Protein AF-A0A6I4WEQ5-F1 (afdb_monomer)

pLDDT: mean 92.51, std 7.49, range [56.84, 98.62]

Mean predicted aligned error: 4.84 Å

Organism: NCBI:txid1429076

Radius of gyration: 19.55 Å; Cα contacts (8 Å, |Δi|>4): 392; chains: 1; bounding box: 60×38×53 Å

Secondary structure (DSSP, 8-state):
-EEEEEEEEESSTTHHHHHHHHHHHHT-EEEEEEEEEEETTEEEEEEEEE--TT--SHHHHHHHHTSTT-EEEEEEEE-PPPSS-HHHHHHHHHHH-GGGHHHHHHHHHHHHTT-SEEEEEEEETTEEEEEEE-TTSPTTPPPPP--S-SSEEEE-TTS-EEEEEE-STTEEEEEEESSSPPPPHHHHHHHHHHHHHHHHHHHHHHHHHHHHHTT-

Solvent-accessible surface area (backbone atoms only — not comparable to full-atom values): 11938 Å² total; per-residue (Å²): 81,39,34,35,41,33,35,35,32,55,60,50,94,62,45,67,59,50,52,54,51,41,39,46,74,58,58,35,44,80,76,46,77,48,78,71,46,76,56,97,63,29,30,34,38,39,32,36,25,43,37,64,77,93,62,76,62,61,61,49,51,55,49,49,63,68,39,89,70,38,42,82,66,35,69,34,72,35,66,50,72,90,65,97,52,61,70,60,54,50,51,52,51,32,66,75,40,51,89,53,24,70,59,54,48,32,54,48,46,17,30,74,67,50,33,52,16,17,26,37,25,37,74,49,98,94,43,57,42,72,79,42,68,17,77,76,48,63,91,87,60,84,62,69,89,68,76,73,87,46,67,38,57,53,71,47,98,90,58,40,17,32,36,35,29,61,48,76,92,65,29,30,42,38,34,34,31,64,87,49,60,69,63,47,74,62,54,37,49,50,49,39,50,51,48,52,52,50,49,52,54,48,52,55,48,56,57,51,55,51,54,55,62,76,72,108

Sequence (216 aa):
MLLRVRVRLPDRPGALGQVARTLGAAGADVAQMAVLERDGGRALDDFTVAWPAGAGIERLCDGLAAITGVDIVGIWPTVEPQGAFPDAELLGHLVADPSRGPLTLADAVPALLSADWAALAEIGPDGPVALHVSLGGAAGVELPALEPLRPRAFTAPDGTQFAVAPMPEDIVLVVARTGAPPFHRSEVFRLEQLVRAAAAVFAARGTMEELVQNSS

Nearest PDB structures (foldseek):
  6dzs-assembly1_A  TM=7.816E-01  e=2.205E-03  Mycolicibacterium hassiacum DSM 44199
  5ypw-assembly3_E  TM=7.858E-01  e=3.745E-03  Escherichia coli O157:H7
  5fii-assembly1_C  TM=8.101E-01  e=1.215E-02  Homo sapiens
  6u9d-assembly2_X-2  TM=3.421E-01  e=7.155E-03  Saccharomyces cerevisiae
  6u9d-assembly1_O  TM=3.315E-01  e=1.367E-02  Saccharomyces cerevisiae

InterPro domains:
  IPR002912 ACT domain [PF01842] (5-41)
  IPR002912 ACT domain [PS51671] (4-82)
  IPR045865 ACT-like domain [SSF55021] (4-74)

Structure (mmCIF, N/CA/C/O backbone):
data_AF-A0A6I4WEQ5-F1
#
_entry.id   AF-A0A6I4WEQ5-F1
#
loop_
_atom_site.group_PDB
_atom_site.id
_atom_site.type_symbol
_atom_site.label_atom_id
_atom_site.label_alt_id
_atom_site.label_comp_id
_atom_site.label_asym_id
_atom_site.label_entity_id
_atom_site.label_seq_id
_atom_site.pdbx_PDB_ins_code
_atom_site.Cartn_x
_atom_site.Cartn_y
_atom_site.Cartn_z
_atom_site.occupancy
_atom_site.B_iso_or_equiv
_atom_site.auth_seq_id
_atom_site.auth_comp_id
_atom_site.auth_asym_id
_atom_site.auth_atom_id
_atom_site.pdbx_PDB_model_num
ATOM 1 N N . MET A 1 1 ? -2.441 -13.277 10.093 1.00 91.94 1 MET A N 1
ATOM 2 C CA . MET A 1 1 ? -2.208 -12.488 8.859 1.00 91.94 1 MET A CA 1
ATOM 3 C C . MET A 1 1 ? -1.877 -11.056 9.247 1.00 91.94 1 MET A C 1
ATOM 5 O O . MET A 1 1 ? -2.048 -10.733 10.418 1.00 91.94 1 MET A O 1
ATOM 9 N N . LEU A 1 2 ? -1.403 -10.220 8.323 1.00 94.25 2 LEU A N 1
ATOM 10 C CA . LEU A 1 2 ? -1.255 -8.785 8.570 1.00 94.25 2 LEU A CA 1
ATOM 11 C C . LEU A 1 2 ? -2.346 -8.018 7.827 1.00 94.25 2 LEU A C 1
ATOM 13 O O . LEU A 1 2 ? -2.699 -8.359 6.697 1.00 94.25 2 LEU A O 1
ATOM 17 N N . LEU A 1 3 ? -2.875 -6.991 8.482 1.00 95.50 3 LEU A N 1
ATOM 18 C CA . LEU A 1 3 ? -3.818 -6.046 7.902 1.00 95.50 3 LEU A CA 1
ATOM 19 C C . LEU A 1 3 ? -3.214 -4.650 7.942 1.00 95.50 3 LEU A C 1
ATOM 21 O O . LEU A 1 3 ? -2.592 -4.261 8.932 1.00 95.50 3 LEU A O 1
ATOM 25 N N . ARG A 1 4 ? -3.450 -3.888 6.881 1.00 96.38 4 ARG A N 1
ATOM 26 C CA . ARG A 1 4 ? -3.272 -2.446 6.864 1.00 96.38 4 ARG A CA 1
ATOM 27 C C . ARG A 1 4 ? -4.613 -1.792 7.152 1.00 96.38 4 ARG A C 1
ATOM 29 O O . ARG A 1 4 ? -5.607 -2.095 6.497 1.00 96.38 4 ARG A O 1
ATOM 36 N N . VAL A 1 5 ? -4.639 -0.922 8.151 1.00 97.62 5 VAL A N 1
ATOM 37 C CA . VAL A 1 5 ? -5.823 -0.189 8.600 1.00 97.62 5 VAL A CA 1
ATOM 38 C C . VAL A 1 5 ? -5.536 1.292 8.419 1.00 97.62 5 VAL A C 1
ATOM 40 O O . VAL A 1 5 ? -4.684 1.844 9.111 1.00 97.62 5 VAL A O 1
ATOM 43 N N . ARG A 1 6 ? -6.248 1.933 7.493 1.00 98.12 6 ARG A N 1
ATOM 44 C CA . ARG A 1 6 ? -6.171 3.376 7.253 1.00 98.12 6 ARG A CA 1
ATOM 45 C C . ARG A 1 6 ? -7.385 4.054 7.853 1.00 98.12 6 ARG A C 1
ATOM 47 O O . ARG A 1 6 ? -8.518 3.736 7.484 1.00 98.12 6 ARG A O 1
ATOM 54 N N . VAL A 1 7 ? -7.157 5.019 8.734 1.00 98.06 7 VAL A N 1
ATOM 55 C CA . VAL A 1 7 ? -8.226 5.774 9.394 1.00 98.06 7 VAL A CA 1
ATOM 56 C C . VAL A 1 7 ? -7.970 7.269 9.322 1.00 98.06 7 VAL A C 1
ATOM 58 O O . VAL A 1 7 ? -6.837 7.734 9.432 1.00 98.06 7 VAL A O 1
ATOM 61 N N . ARG A 1 8 ? -9.044 8.039 9.166 1.00 97.81 8 ARG A N 1
ATOM 62 C CA . ARG A 1 8 ? -9.023 9.488 9.354 1.00 97.81 8 ARG A CA 1
ATOM 63 C C . ARG A 1 8 ? -9.584 9.810 10.729 1.00 97.81 8 ARG A C 1
ATOM 65 O O . ARG A 1 8 ? -10.628 9.295 11.100 1.00 97.81 8 ARG A O 1
ATOM 72 N N . LEU A 1 9 ? -8.909 10.660 11.487 1.00 97.31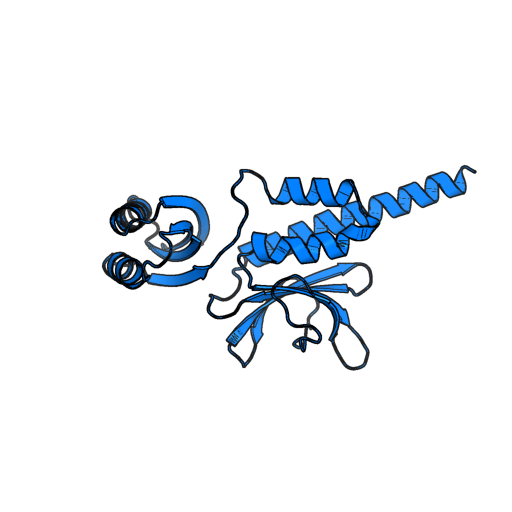 9 LEU A N 1
ATOM 73 C CA . LEU A 1 9 ? -9.228 10.935 12.887 1.00 97.31 9 LEU A CA 1
ATOM 74 C C . LEU A 1 9 ? -8.986 12.414 13.221 1.00 97.31 9 LEU A C 1
ATOM 76 O O . LEU A 1 9 ? -8.297 13.107 12.471 1.00 97.31 9 LEU A O 1
ATOM 80 N N . PRO A 1 10 ? -9.551 12.949 14.319 1.00 96.94 10 PRO A N 1
ATOM 81 C CA . PRO A 1 10 ? -9.267 14.316 14.743 1.00 96.94 10 PRO A CA 1
ATOM 82 C C . PRO A 1 10 ? -7.794 14.457 15.141 1.00 96.94 10 PRO A C 1
ATOM 84 O O . PRO A 1 10 ? -7.298 13.659 15.938 1.00 96.94 10 PRO A O 1
ATOM 87 N N . ASP A 1 11 ? -7.116 15.491 14.648 1.00 96.19 11 ASP A N 1
ATOM 88 C CA . ASP A 1 11 ? -5.725 15.761 15.007 1.00 96.19 11 ASP A CA 1
ATOM 89 C C . ASP A 1 11 ? -5.636 16.488 16.357 1.00 96.19 11 ASP A C 1
ATOM 91 O O . ASP A 1 11 ? -5.506 17.709 16.446 1.00 96.19 11 ASP A O 1
ATOM 95 N N . ARG A 1 12 ? -5.794 15.719 17.437 1.00 94.25 12 ARG A N 1
ATOM 96 C CA . ARG A 1 12 ? -5.707 16.213 18.814 1.00 94.25 12 ARG A CA 1
ATOM 97 C C . ARG A 1 12 ? -5.194 15.134 19.768 1.00 94.25 12 ARG A C 1
ATOM 99 O O . ARG A 1 12 ? -5.381 13.939 19.504 1.00 94.25 12 ARG A O 1
ATOM 106 N N . PRO A 1 13 ? -4.615 15.523 20.918 1.00 93.62 13 PRO A N 1
ATOM 107 C CA . PRO A 1 13 ? -4.161 14.573 21.925 1.00 93.62 13 PRO A CA 1
ATOM 108 C C . PRO A 1 13 ? -5.238 13.547 22.302 1.00 93.62 13 PRO A C 1
ATOM 110 O O . PRO A 1 13 ? -6.407 13.879 22.500 1.00 93.62 13 PRO A O 1
ATOM 113 N N . GLY A 1 14 ? -4.830 12.282 22.398 1.00 93.62 14 GLY A N 1
ATOM 114 C CA . GLY A 1 14 ? -5.688 11.172 22.811 1.00 93.62 14 GLY A CA 1
ATOM 115 C C . GLY A 1 14 ? -6.502 10.503 21.698 1.00 93.62 14 GLY A C 1
ATOM 116 O O . GLY A 1 14 ? -6.920 9.366 21.913 1.00 93.62 14 GLY A O 1
ATOM 117 N N . ALA A 1 15 ? -6.681 11.125 20.524 1.00 94.94 15 ALA A N 1
ATOM 118 C CA . ALA A 1 15 ? -7.426 10.524 19.408 1.00 94.94 15 ALA A CA 1
ATOM 119 C C . ALA A 1 15 ? -6.753 9.234 18.902 1.00 94.94 15 ALA A C 1
ATOM 121 O O . ALA A 1 15 ? -7.376 8.173 18.892 1.00 94.94 15 ALA A O 1
ATOM 122 N N . LEU A 1 16 ? -5.447 9.294 18.621 1.00 94.75 16 LEU A N 1
ATOM 123 C CA . LEU A 1 16 ? -4.643 8.125 18.249 1.00 94.75 16 LEU A CA 1
ATOM 124 C C . LEU A 1 16 ? -4.687 7.026 19.323 1.00 94.75 16 LEU A C 1
ATOM 126 O O . LEU A 1 16 ? -4.831 5.844 19.024 1.00 94.75 16 LEU A O 1
ATOM 130 N N . GLY A 1 17 ? -4.617 7.420 20.598 1.00 95.56 17 GLY A N 1
ATOM 131 C CA . GLY A 1 17 ? -4.678 6.484 21.719 1.00 95.56 17 GLY A CA 1
ATOM 132 C C . GLY A 1 17 ? -6.026 5.767 21.838 1.00 95.56 17 GLY A C 1
ATOM 133 O O . GLY A 1 17 ? -6.059 4.628 22.295 1.00 95.56 17 GLY A O 1
ATOM 134 N N . GLN A 1 18 ? -7.136 6.400 21.437 1.00 96.31 18 GLN A N 1
ATOM 135 C CA . GLN A 1 18 ? -8.442 5.733 21.365 1.00 96.31 18 GLN A CA 1
ATOM 136 C C . GLN A 1 18 ? -8.444 4.661 20.278 1.00 96.31 18 GLN A C 1
ATOM 138 O O . GLN A 1 18 ? -8.819 3.530 20.569 1.00 96.31 18 GLN A O 1
ATOM 143 N N . VAL A 1 19 ? -7.943 4.984 19.081 1.00 97.50 19 VAL A N 1
ATOM 144 C CA . VAL A 1 19 ? -7.802 4.018 17.980 1.00 97.50 19 VAL A CA 1
ATOM 145 C C . VAL A 1 19 ? -6.939 2.832 18.411 1.00 97.50 19 VAL A C 1
ATOM 147 O O . VAL A 1 19 ? -7.393 1.695 18.333 1.00 97.50 19 VAL A O 1
ATOM 150 N N . ALA A 1 20 ? -5.745 3.080 18.957 1.00 96.44 20 ALA A N 1
ATOM 151 C CA . ALA A 1 20 ? -4.836 2.020 19.397 1.00 96.44 20 ALA A CA 1
ATOM 152 C C . ALA A 1 20 ? -5.457 1.101 20.466 1.00 96.44 20 ALA A C 1
ATOM 154 O O . ALA A 1 20 ? -5.319 -0.119 20.395 1.00 96.44 20 ALA A O 1
ATOM 155 N N . ARG A 1 21 ? -6.194 1.664 21.437 1.00 96.56 21 ARG A N 1
ATOM 156 C CA . ARG A 1 21 ? -6.917 0.863 22.439 1.00 96.56 21 ARG A CA 1
ATOM 157 C C . ARG A 1 21 ? -8.012 0.005 21.813 1.00 96.56 21 ARG A C 1
ATOM 159 O O . ARG A 1 21 ? -8.154 -1.150 22.197 1.00 96.56 21 ARG A O 1
ATOM 166 N N . THR A 1 22 ? -8.769 0.555 20.869 1.00 97.00 22 THR A N 1
ATOM 167 C CA . THR A 1 22 ? -9.824 -0.177 20.161 1.00 97.00 22 THR A CA 1
ATOM 168 C C . THR A 1 22 ? -9.253 -1.316 19.321 1.00 97.00 22 THR A C 1
ATOM 170 O O . THR A 1 22 ? -9.791 -2.419 19.372 1.00 97.00 22 THR A O 1
ATOM 173 N N . LEU A 1 23 ? -8.138 -1.086 18.616 1.00 96.31 23 LEU A N 1
ATOM 174 C CA . LEU A 1 23 ? -7.406 -2.133 17.896 1.00 96.31 23 LEU A CA 1
ATOM 175 C C . LEU A 1 23 ? -7.035 -3.285 18.845 1.00 96.31 23 LEU A C 1
ATOM 177 O O . LEU A 1 23 ? -7.417 -4.430 18.601 1.00 96.31 23 LEU A O 1
ATOM 181 N N . GLY A 1 24 ? -6.392 -2.974 19.976 1.00 95.25 24 GLY A N 1
ATOM 182 C CA . GLY A 1 24 ? -6.017 -3.977 20.978 1.00 95.25 24 GLY A CA 1
ATOM 183 C C . GLY A 1 24 ? -7.215 -4.727 21.569 1.00 95.25 24 GLY A C 1
ATOM 184 O O . GLY A 1 24 ? -7.183 -5.949 21.693 1.00 95.25 24 GLY A O 1
ATOM 185 N N . ALA A 1 25 ? -8.311 -4.026 21.876 1.00 94.69 25 ALA A N 1
ATOM 186 C CA . ALA A 1 25 ? -9.538 -4.639 22.391 1.00 94.69 25 ALA A CA 1
ATOM 187 C C . ALA A 1 25 ? -10.232 -5.557 21.367 1.00 94.69 25 ALA A C 1
ATOM 189 O O . ALA A 1 25 ? -10.888 -6.526 21.753 1.00 94.69 25 ALA A O 1
ATOM 190 N N . ALA A 1 26 ? -10.078 -5.275 20.070 1.00 93.25 26 ALA A N 1
ATOM 191 C CA . ALA A 1 26 ? -10.548 -6.136 18.989 1.00 93.25 26 ALA A CA 1
ATOM 192 C C . ALA A 1 26 ? -9.639 -7.360 18.754 1.00 93.25 26 ALA A C 1
ATOM 194 O O . ALA A 1 26 ? -10.044 -8.276 18.040 1.00 93.25 26 ALA A O 1
ATOM 195 N N . GLY A 1 27 ? -8.455 -7.402 19.377 1.00 92.12 27 GLY A N 1
ATOM 196 C CA . GLY A 1 27 ? -7.471 -8.478 19.239 1.00 92.12 27 GLY A CA 1
ATOM 197 C C . GLY A 1 27 ? -6.397 -8.224 18.179 1.00 92.12 27 GLY A C 1
ATOM 198 O O . GLY A 1 27 ? -5.678 -9.157 17.828 1.00 92.12 27 GLY A O 1
ATOM 199 N N . ALA A 1 28 ? -6.287 -6.995 17.664 1.00 95.38 28 ALA A N 1
ATOM 200 C CA . ALA A 1 28 ? -5.191 -6.597 16.789 1.00 95.38 28 ALA A CA 1
ATOM 201 C C . ALA A 1 28 ? -3.933 -6.278 17.607 1.00 95.38 28 ALA A C 1
ATOM 203 O O . ALA A 1 28 ? -4.002 -5.548 18.597 1.00 95.38 28 ALA A O 1
ATOM 204 N N . ASP A 1 29 ? -2.782 -6.759 17.146 1.00 94.69 29 ASP A N 1
ATOM 205 C CA . ASP A 1 29 ? -1.473 -6.368 17.673 1.00 94.69 29 ASP A CA 1
ATOM 206 C C . ASP A 1 29 ? -0.794 -5.394 16.701 1.00 94.69 29 ASP A C 1
ATOM 208 O O . ASP A 1 29 ? -0.659 -5.687 15.513 1.00 94.69 29 ASP A O 1
ATOM 212 N N . VAL A 1 30 ? -0.427 -4.201 17.173 1.00 94.75 30 VAL A N 1
ATOM 213 C CA . VAL A 1 30 ? 0.079 -3.122 16.312 1.00 94.75 30 VAL A CA 1
ATOM 214 C C . VAL A 1 30 ? 1.569 -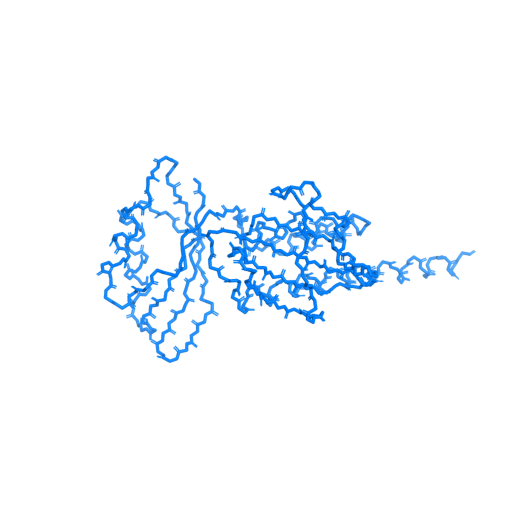3.323 16.056 1.00 94.75 30 VAL A C 1
ATOM 216 O O . VAL A 1 30 ? 2.388 -3.117 16.945 1.00 94.75 30 VAL A O 1
ATOM 219 N N . ALA A 1 31 ? 1.918 -3.656 14.814 1.00 92.75 31 ALA A N 1
ATOM 220 C CA . ALA A 1 31 ? 3.301 -3.850 14.385 1.00 92.75 31 ALA A CA 1
ATOM 221 C C . ALA A 1 31 ? 3.964 -2.539 13.928 1.00 92.75 31 ALA A C 1
ATOM 223 O O . ALA A 1 31 ? 5.139 -2.309 14.197 1.00 92.75 31 ALA A O 1
ATOM 224 N N . GLN A 1 32 ? 3.216 -1.670 13.241 1.00 92.25 32 GLN A N 1
ATOM 225 C CA . GLN A 1 32 ? 3.714 -0.389 12.732 1.00 92.25 32 GLN A CA 1
ATOM 226 C C . GLN A 1 32 ? 2.592 0.649 12.705 1.00 92.25 32 GLN A C 1
ATOM 228 O O . GLN A 1 32 ? 1.424 0.306 12.517 1.00 92.25 32 GLN A O 1
ATOM 233 N N . MET A 1 33 ? 2.951 1.925 12.851 1.00 93.00 33 MET A N 1
ATOM 234 C CA . MET A 1 33 ? 2.046 3.049 12.630 1.00 93.00 33 MET A CA 1
ATOM 235 C C . MET A 1 33 ? 2.780 4.199 11.937 1.00 93.00 33 MET A C 1
ATOM 237 O O . MET A 1 33 ? 3.926 4.498 12.271 1.00 93.00 33 MET A O 1
ATOM 241 N N . ALA A 1 34 ? 2.118 4.835 10.974 1.00 92.31 34 ALA A N 1
ATOM 242 C CA . ALA A 1 34 ? 2.624 5.997 10.258 1.00 92.31 34 ALA A CA 1
ATOM 243 C C . ALA A 1 34 ? 1.520 7.042 10.076 1.00 92.31 34 ALA A C 1
ATOM 245 O O . ALA A 1 34 ? 0.395 6.718 9.702 1.00 92.31 34 ALA A O 1
ATOM 246 N N . VAL A 1 35 ? 1.857 8.313 10.294 1.00 95.06 35 VAL A N 1
ATOM 247 C CA . VAL A 1 35 ? 0.982 9.438 9.946 1.00 95.06 35 VAL A CA 1
ATOM 248 C C . VAL A 1 35 ? 1.229 9.785 8.482 1.00 95.06 35 VAL A C 1
ATOM 250 O O . VAL A 1 35 ? 2.336 10.181 8.119 1.00 95.06 35 VAL A O 1
ATOM 253 N N . LEU A 1 36 ? 0.215 9.650 7.633 1.00 95.44 36 LEU A N 1
ATOM 254 C CA . LEU A 1 36 ? 0.328 9.954 6.207 1.00 95.44 36 LEU A CA 1
ATOM 255 C C . LEU A 1 36 ? 0.113 11.434 5.903 1.00 95.44 36 LEU A C 1
ATOM 257 O O . LEU A 1 36 ? 0.760 11.994 5.015 1.00 95.44 36 LEU A O 1
ATOM 261 N N . GLU A 1 37 ? -0.824 12.058 6.609 1.00 95.12 37 GLU A N 1
ATOM 262 C CA . GLU A 1 37 ? -1.241 13.433 6.369 1.00 95.12 37 GLU A CA 1
ATOM 263 C C . GLU A 1 37 ? -1.796 14.068 7.644 1.00 95.12 37 GLU A C 1
ATOM 265 O O . GLU A 1 37 ? -2.453 13.409 8.447 1.00 95.12 37 GLU A O 1
ATOM 270 N N . ARG A 1 38 ? -1.544 15.371 7.797 1.00 94.69 38 ARG A N 1
ATOM 271 C CA . ARG A 1 38 ? -2.201 16.250 8.763 1.00 94.69 38 ARG A CA 1
ATOM 272 C C . ARG A 1 38 ? -2.697 17.470 8.011 1.00 94.69 38 ARG A C 1
ATOM 274 O O . ARG A 1 38 ? -1.883 18.215 7.470 1.00 94.69 38 ARG A O 1
ATOM 281 N N . ASP A 1 39 ? -4.008 17.647 7.962 1.00 92.88 39 ASP A N 1
ATOM 282 C CA . ASP A 1 39 ? -4.631 18.789 7.302 1.00 92.88 39 ASP A CA 1
ATOM 283 C C . ASP A 1 39 ? -5.973 19.134 7.957 1.00 92.88 39 ASP A C 1
ATOM 285 O O . ASP A 1 39 ? -6.711 18.252 8.398 1.00 92.88 39 ASP A O 1
ATOM 289 N N . GLY A 1 40 ? -6.284 20.427 8.064 1.00 90.44 40 GLY A N 1
ATOM 290 C CA . GLY A 1 40 ? -7.585 20.905 8.545 1.00 90.44 40 GLY A CA 1
ATOM 291 C C . GLY A 1 40 ? -8.025 20.3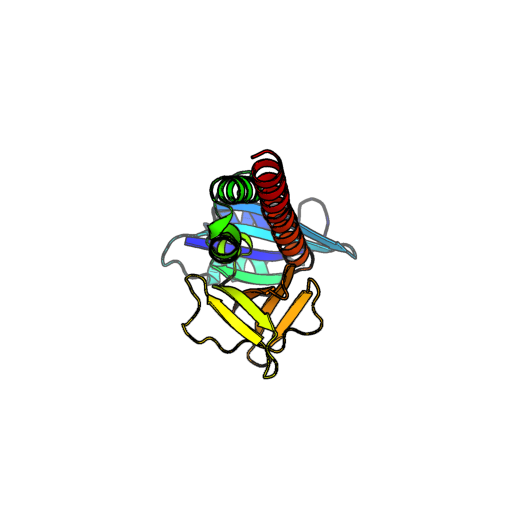76 9.921 1.00 90.44 40 GLY A C 1
ATOM 292 O O . GLY A 1 40 ? -9.218 20.188 10.151 1.00 90.44 40 GLY A O 1
ATOM 293 N N . GLY A 1 41 ? -7.090 20.085 10.835 1.00 94.44 41 GLY A N 1
ATOM 294 C CA . GLY A 1 41 ? -7.403 19.491 12.146 1.00 94.44 41 GLY A CA 1
ATOM 295 C C . GLY A 1 41 ? -7.788 18.006 12.088 1.00 94.44 41 GLY A C 1
ATOM 296 O O . GLY A 1 41 ? -8.376 17.474 13.035 1.00 94.44 41 GLY A O 1
ATOM 297 N N . ARG A 1 42 ? -7.474 17.326 10.982 1.00 96.62 42 ARG A N 1
ATOM 298 C CA . ARG A 1 42 ? -7.626 15.884 10.779 1.00 96.62 42 ARG A CA 1
ATOM 299 C C . ARG A 1 42 ? -6.256 15.268 10.505 1.00 96.62 42 ARG A C 1
ATOM 301 O O . ARG A 1 42 ? -5.423 15.864 9.828 1.00 96.62 42 ARG A O 1
ATOM 308 N N . ALA A 1 43 ? -6.054 14.058 11.003 1.00 97.19 43 ALA A N 1
ATOM 309 C CA . ALA A 1 43 ? -4.926 13.212 10.652 1.00 97.19 43 ALA A CA 1
ATOM 310 C C . ALA A 1 43 ? -5.423 12.015 9.835 1.00 97.19 43 ALA A C 1
ATOM 312 O O . ALA A 1 43 ? -6.539 11.535 10.053 1.00 97.19 43 ALA A O 1
ATOM 313 N N . LEU A 1 44 ? -4.610 11.561 8.886 1.00 97.81 44 LEU A N 1
ATOM 314 C CA . LEU A 1 44 ? -4.773 10.291 8.188 1.00 97.81 44 LEU A CA 1
ATOM 315 C C . LEU A 1 44 ? -3.648 9.369 8.648 1.00 97.81 44 LEU A C 1
ATOM 317 O O . LEU A 1 44 ? -2.489 9.602 8.303 1.00 97.81 44 LEU A O 1
ATOM 321 N N . ASP A 1 45 ? -4.005 8.336 9.397 1.00 97.38 45 ASP A N 1
ATOM 322 C CA . ASP A 1 45 ? -3.053 7.417 10.005 1.00 97.38 45 ASP A CA 1
ATOM 323 C C . ASP A 1 45 ? -3.205 6.021 9.402 1.00 97.38 45 ASP A C 1
ATOM 325 O O . ASP A 1 45 ? -4.318 5.534 9.182 1.00 97.38 45 ASP A O 1
ATOM 329 N N . ASP A 1 46 ? -2.064 5.382 9.165 1.00 96.12 46 ASP A N 1
ATOM 330 C CA . ASP A 1 46 ? -1.943 3.997 8.733 1.00 96.12 46 ASP A CA 1
ATOM 331 C C . ASP A 1 46 ? -1.383 3.146 9.861 1.00 96.12 46 ASP A C 1
ATOM 333 O O . ASP A 1 46 ? -0.370 3.489 10.472 1.00 96.12 46 ASP A O 1
ATOM 337 N N . PHE A 1 47 ? -2.004 1.995 10.076 1.00 96.31 47 PHE A N 1
ATOM 338 C CA . PHE A 1 47 ? -1.544 0.973 11.000 1.00 96.31 47 PHE A CA 1
ATOM 339 C C . PHE A 1 47 ? -1.306 -0.318 10.239 1.00 96.31 47 PHE A C 1
ATOM 341 O O . PHE A 1 47 ? -2.156 -0.737 9.455 1.00 96.31 47 PHE A O 1
ATOM 348 N N . THR A 1 48 ? -0.199 -0.985 10.535 1.00 95.31 48 THR A N 1
ATOM 349 C CA . THR A 1 48 ? -0.003 -2.392 10.187 1.00 95.31 48 THR A CA 1
ATOM 350 C C . THR A 1 48 ? -0.214 -3.203 11.449 1.00 95.31 48 THR A C 1
ATOM 352 O O . THR A 1 48 ? 0.471 -2.984 12.451 1.00 95.31 48 THR A O 1
ATOM 355 N N . VAL A 1 49 ? -1.168 -4.129 11.412 1.00 95.44 49 VAL A N 1
ATOM 356 C CA . VAL A 1 49 ? -1.543 -4.936 12.572 1.00 95.44 49 VAL A CA 1
ATOM 357 C C . VAL A 1 49 ? -1.476 -6.426 12.270 1.00 95.44 49 VAL A C 1
ATOM 359 O O . VAL A 1 49 ? -1.914 -6.879 11.212 1.00 95.44 49 VAL A O 1
ATOM 362 N N . ALA A 1 50 ? -0.957 -7.203 13.216 1.00 95.06 50 ALA A N 1
ATOM 363 C CA . ALA A 1 50 ? -1.142 -8.643 13.246 1.00 95.06 50 ALA A CA 1
ATOM 364 C C . ALA A 1 50 ? -2.580 -8.960 13.655 1.00 95.06 50 ALA A C 1
ATOM 366 O O . ALA A 1 50 ? -3.090 -8.482 14.669 1.00 95.06 50 ALA A O 1
ATOM 367 N N . TRP A 1 51 ? -3.233 -9.765 12.820 1.00 94.38 51 TRP A N 1
ATOM 368 C CA . TRP A 1 51 ? -4.630 -10.139 12.960 1.00 94.38 51 TRP A CA 1
ATOM 369 C C . TRP A 1 51 ? -4.787 -11.665 13.036 1.00 94.38 51 TRP A C 1
ATOM 371 O O . TRP A 1 51 ? -4.174 -12.380 12.218 1.00 94.38 51 TRP A O 1
ATOM 381 N N . PRO A 1 52 ? -5.604 -12.185 13.975 1.00 90.12 52 PRO A N 1
ATOM 382 C CA . PRO A 1 52 ? -5.839 -13.618 14.114 1.00 90.12 52 PRO A CA 1
ATOM 383 C C . PRO A 1 52 ? -6.361 -14.248 12.817 1.00 90.12 52 PRO A C 1
ATOM 385 O O . PRO A 1 52 ? -7.286 -13.744 12.181 1.00 90.12 52 PRO A O 1
ATOM 388 N N . ALA A 1 53 ? -5.761 -15.366 12.406 1.00 85.50 53 ALA A N 1
ATOM 389 C CA . ALA A 1 53 ? -6.201 -16.081 11.211 1.00 85.50 53 ALA A CA 1
ATOM 390 C C . ALA A 1 53 ? -7.629 -16.623 11.399 1.00 85.50 53 ALA A C 1
ATOM 392 O O . ALA A 1 53 ? -7.949 -17.182 12.445 1.00 85.50 53 ALA A O 1
ATOM 393 N N . GLY A 1 54 ? -8.483 -16.454 10.386 1.00 81.75 54 GLY A N 1
ATOM 394 C CA . GLY A 1 54 ? -9.879 -16.906 10.417 1.00 81.75 54 GLY A CA 1
ATOM 395 C C . GLY A 1 54 ? -10.836 -16.027 11.231 1.00 81.75 54 GLY A C 1
ATOM 396 O O . GLY A 1 54 ? -12.036 -16.290 11.219 1.00 81.75 54 GLY A O 1
ATOM 397 N N . ALA A 1 55 ? -10.350 -14.980 11.908 1.00 86.81 55 ALA A N 1
ATOM 398 C CA . ALA A 1 55 ? -11.217 -13.993 12.543 1.00 86.81 55 ALA A CA 1
ATOM 399 C C . ALA A 1 55 ? -11.762 -13.009 11.497 1.00 86.81 55 ALA A C 1
ATOM 401 O O . ALA A 1 55 ? -10.985 -12.396 10.759 1.00 86.81 55 ALA A O 1
ATOM 402 N N . GLY A 1 56 ? -13.085 -12.840 11.464 1.00 89.50 56 GLY A N 1
ATOM 403 C CA . GLY A 1 56 ? -13.740 -11.803 10.666 1.00 89.50 56 GLY A CA 1
ATOM 404 C C . GLY A 1 56 ? -13.366 -10.393 11.135 1.00 89.50 56 GLY A C 1
ATOM 405 O O . GLY A 1 56 ? -12.946 -10.200 12.279 1.00 89.50 56 GLY A O 1
ATOM 406 N N . ILE A 1 57 ? -13.475 -9.407 10.242 1.00 92.69 57 ILE A N 1
ATOM 407 C CA . ILE A 1 57 ? -13.072 -8.014 10.509 1.00 92.69 57 ILE A CA 1
ATOM 408 C C . ILE A 1 57 ? -14.209 -7.160 11.087 1.00 92.69 57 ILE A C 1
ATOM 410 O O . ILE A 1 57 ? -13.999 -5.993 11.399 1.00 92.69 57 ILE A O 1
ATOM 414 N N . GLU A 1 58 ? -15.404 -7.720 11.268 1.00 93.44 58 GLU A N 1
ATOM 415 C CA . GLU A 1 58 ? -16.610 -6.989 11.675 1.00 93.44 58 GLU A CA 1
ATOM 416 C C . GLU A 1 58 ? -16.403 -6.304 13.025 1.00 93.44 58 GLU A C 1
ATOM 418 O O . GLU A 1 58 ? -16.634 -5.110 13.160 1.00 93.44 58 GLU A O 1
ATOM 423 N N . ARG A 1 59 ? -15.836 -7.023 14.002 1.00 91.12 59 ARG A N 1
ATOM 424 C CA . ARG A 1 59 ? -15.543 -6.472 15.334 1.00 91.12 59 ARG A CA 1
ATOM 425 C C . ARG A 1 59 ? -14.571 -5.292 15.287 1.00 91.12 59 ARG A C 1
ATOM 427 O O . ARG A 1 59 ? -14.693 -4.360 16.081 1.00 91.12 59 ARG A O 1
ATOM 434 N N . LEU A 1 60 ? -13.591 -5.356 14.387 1.00 93.62 60 LEU A N 1
ATOM 435 C CA . LEU A 1 60 ? -12.627 -4.283 14.166 1.00 93.62 60 LEU A CA 1
ATOM 436 C C . LEU A 1 60 ? -13.326 -3.063 13.554 1.00 93.62 60 LEU A C 1
ATOM 438 O O . LEU A 1 60 ? -13.159 -1.952 14.056 1.00 93.62 60 LEU A O 1
ATOM 442 N N . CYS A 1 61 ? -14.140 -3.282 12.519 1.00 95.88 61 CYS A N 1
ATOM 443 C CA . CYS A 1 61 ? -14.935 -2.240 11.879 1.00 95.88 61 CYS A CA 1
ATOM 444 C C . CYS A 1 61 ? -15.889 -1.565 12.873 1.00 95.88 61 CYS A C 1
ATOM 446 O O . CYS A 1 61 ? -15.852 -0.345 13.015 1.00 95.88 61 CYS A O 1
ATOM 448 N N . ASP A 1 62 ? -16.678 -2.347 13.609 1.00 95.25 62 ASP A N 1
ATOM 449 C CA . ASP A 1 62 ? -17.649 -1.856 14.589 1.00 95.25 62 ASP A CA 1
ATOM 450 C C . ASP A 1 62 ? -16.966 -1.045 15.696 1.00 95.25 62 ASP A C 1
ATOM 452 O O . ASP A 1 62 ? -17.414 0.045 16.058 1.00 95.25 62 ASP A O 1
ATOM 456 N N . GLY A 1 63 ? -15.843 -1.553 16.214 1.00 95.62 63 GLY A N 1
ATOM 457 C CA . GLY A 1 63 ? -15.076 -0.879 17.254 1.00 95.62 63 GLY A CA 1
ATOM 458 C C . GLY A 1 63 ? -14.532 0.473 16.796 1.00 95.62 63 GLY A C 1
ATOM 459 O O . GLY A 1 63 ? -14.629 1.454 17.533 1.00 95.62 63 GLY A O 1
ATOM 460 N N . LEU A 1 64 ? -13.956 0.538 15.591 1.00 96.94 64 LEU A N 1
ATOM 461 C CA . LEU A 1 64 ? -13.404 1.777 15.038 1.00 96.94 64 LEU A CA 1
ATOM 462 C C . LEU A 1 64 ? -14.506 2.780 14.677 1.00 96.94 64 LEU A C 1
ATOM 464 O O . LEU A 1 64 ? -14.370 3.960 14.997 1.00 96.94 64 LEU A O 1
ATOM 468 N N . ALA A 1 65 ? -15.608 2.314 14.083 1.00 96.06 65 ALA A N 1
ATOM 469 C CA . ALA A 1 65 ? -16.755 3.147 13.720 1.00 96.06 65 ALA A CA 1
ATOM 470 C C . ALA A 1 65 ? -17.468 3.757 14.943 1.00 96.06 65 ALA A C 1
ATOM 472 O O . ALA A 1 65 ? -18.087 4.815 14.836 1.00 96.06 65 ALA A O 1
ATOM 473 N N . ALA A 1 66 ? -17.359 3.133 16.120 1.00 96.56 66 ALA A N 1
ATOM 474 C CA . ALA A 1 66 ? -17.904 3.671 17.365 1.00 96.56 66 ALA A CA 1
ATOM 475 C C . ALA A 1 66 ? -17.111 4.873 17.921 1.00 96.56 66 ALA A C 1
ATOM 477 O O . ALA A 1 66 ? -17.609 5.593 18.793 1.00 96.56 66 ALA A O 1
ATOM 478 N N . ILE A 1 67 ? -15.881 5.116 17.450 1.00 97.00 67 ILE A N 1
ATOM 479 C CA . ILE A 1 67 ? -15.060 6.232 17.926 1.00 97.00 67 ILE A CA 1
ATOM 480 C C . ILE A 1 67 ? -15.518 7.522 17.241 1.00 97.00 67 ILE A C 1
ATOM 482 O O . ILE A 1 67 ? -15.382 7.701 16.032 1.00 97.00 67 ILE A O 1
ATOM 486 N N . THR A 1 68 ? -16.020 8.474 18.026 1.00 95.00 68 THR A N 1
ATOM 487 C CA . THR A 1 68 ? -16.508 9.751 17.493 1.00 95.00 68 THR A CA 1
ATOM 488 C C . THR A 1 68 ? -15.429 10.496 16.705 1.00 95.00 68 THR A C 1
ATOM 490 O O . THR A 1 68 ? -14.394 10.898 17.245 1.00 95.00 68 THR A O 1
ATOM 493 N N . GLY A 1 69 ? -15.723 10.746 15.429 1.00 95.00 69 GLY A N 1
ATOM 494 C CA . GLY A 1 69 ? -14.848 11.465 14.513 1.00 95.00 69 GLY A CA 1
ATOM 495 C C . GLY A 1 69 ? -13.776 10.598 13.854 1.00 95.00 69 GLY A C 1
ATOM 496 O O . GLY A 1 69 ? -12.919 11.171 13.187 1.00 95.00 69 GLY A O 1
ATOM 497 N N . VAL A 1 70 ? -13.788 9.274 14.020 1.00 97.75 70 VAL A N 1
ATOM 498 C CA . VAL A 1 70 ? -12.919 8.364 13.264 1.00 97.75 70 VAL A CA 1
ATOM 499 C C . VAL A 1 70 ? -13.676 7.817 12.057 1.00 97.75 70 VAL A C 1
ATOM 501 O O . VAL A 1 70 ? -14.764 7.274 12.206 1.00 97.75 70 VAL A O 1
ATOM 504 N N . ASP A 1 71 ? -13.071 7.929 10.877 1.00 97.06 71 ASP A N 1
ATOM 505 C CA . ASP A 1 71 ? -13.571 7.346 9.635 1.00 97.06 71 ASP A CA 1
ATOM 506 C C . ASP A 1 71 ? -12.619 6.236 9.186 1.00 97.06 71 ASP A C 1
ATOM 508 O O . ASP A 1 71 ? -11.410 6.459 9.056 1.00 97.06 71 ASP A O 1
ATOM 512 N N . ILE A 1 72 ? -13.154 5.049 8.908 1.00 97.94 72 ILE A N 1
ATOM 513 C CA . ILE A 1 72 ? -12.382 3.962 8.302 1.00 97.94 72 ILE A CA 1
ATOM 514 C C . ILE A 1 72 ? -12.249 4.263 6.811 1.00 97.94 72 ILE A C 1
ATOM 516 O O . 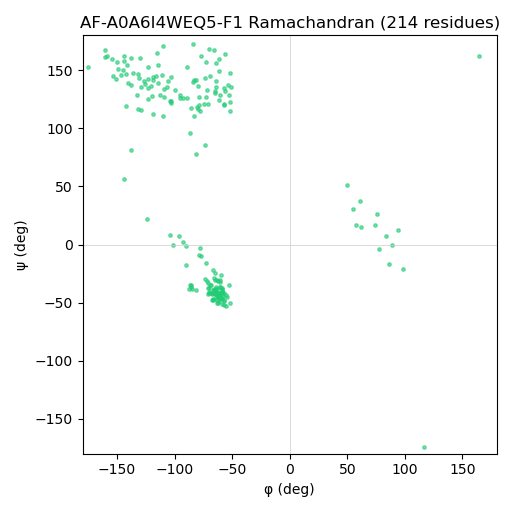ILE A 1 72 ? -13.237 4.280 6.083 1.00 97.94 72 ILE A O 1
ATOM 520 N N . VAL A 1 73 ? -11.023 4.509 6.357 1.00 97.62 73 VAL A N 1
ATOM 521 C CA . VAL A 1 73 ? -10.730 4.749 4.937 1.00 97.62 73 VAL A CA 1
ATOM 522 C C . VAL A 1 73 ? -10.528 3.425 4.209 1.00 97.62 73 VAL A C 1
ATOM 524 O O . VAL A 1 73 ? -10.949 3.290 3.066 1.00 97.62 73 VAL A O 1
ATOM 527 N N . GLY A 1 74 ? -9.908 2.442 4.864 1.00 97.38 74 GLY A N 1
ATOM 528 C CA . GLY A 1 74 ? -9.804 1.086 4.339 1.00 97.38 74 GLY A CA 1
ATOM 529 C C . GLY A 1 74 ? -9.145 0.126 5.318 1.00 97.38 74 GLY A C 1
ATOM 530 O O . GLY A 1 74 ? -8.335 0.533 6.151 1.00 97.38 74 GLY A O 1
ATOM 531 N N . ILE A 1 75 ? -9.493 -1.151 5.190 1.00 97.12 75 ILE A N 1
ATOM 532 C CA . ILE A 1 75 ? -8.853 -2.269 5.885 1.00 97.12 75 ILE A CA 1
ATOM 533 C C . ILE A 1 75 ? -8.575 -3.334 4.832 1.00 97.12 75 ILE A C 1
ATOM 535 O O . ILE A 1 75 ? -9.516 -3.841 4.228 1.00 97.12 75 ILE A O 1
ATOM 539 N N . TRP A 1 76 ? -7.306 -3.650 4.585 1.00 95.81 76 TRP A N 1
ATOM 540 C CA . TRP A 1 76 ? -6.924 -4.608 3.545 1.00 95.81 76 TRP A CA 1
ATOM 541 C C . TRP A 1 76 ? -5.712 -5.448 3.961 1.00 95.81 76 TRP A C 1
ATOM 543 O O . TRP A 1 76 ? -4.969 -5.046 4.861 1.00 95.81 76 TRP A O 1
ATOM 553 N N . PRO A 1 77 ? -5.508 -6.635 3.363 1.00 93.44 77 PRO A N 1
ATOM 554 C CA . PRO A 1 77 ? -4.343 -7.460 3.649 1.00 93.44 77 PRO A CA 1
ATOM 555 C C . PRO A 1 77 ? -3.038 -6.750 3.297 1.00 93.44 77 PRO A C 1
ATOM 557 O O . PRO A 1 77 ? -2.963 -5.968 2.353 1.00 93.44 77 PRO A O 1
ATOM 560 N N . THR A 1 78 ? -1.984 -7.061 4.040 1.00 93.94 78 THR A N 1
ATOM 561 C CA . THR A 1 78 ? -0.630 -6.639 3.692 1.00 93.94 78 THR A CA 1
ATOM 562 C C . THR A 1 78 ? 0.364 -7.747 3.992 1.00 93.94 78 THR A C 1
ATOM 564 O O . THR A 1 78 ? 0.126 -8.613 4.833 1.00 93.94 78 THR A O 1
ATOM 567 N N . VAL A 1 79 ? 1.482 -7.721 3.2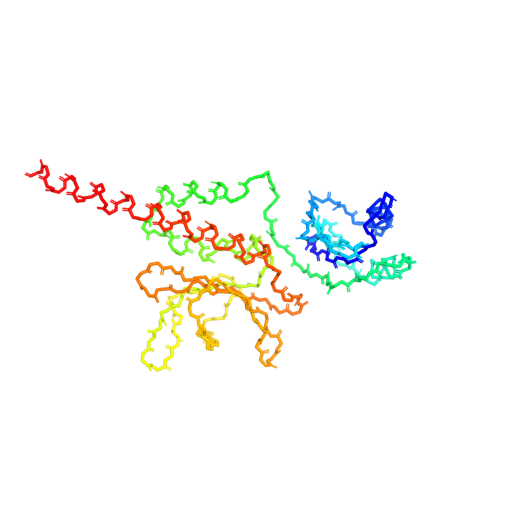81 1.00 91.44 79 VAL A N 1
ATOM 568 C CA . VAL A 1 79 ? 2.666 -8.539 3.556 1.00 91.44 79 VAL A CA 1
ATOM 569 C C . VAL A 1 79 ? 3.894 -7.646 3.736 1.00 91.44 79 VAL A C 1
ATOM 571 O O . VAL A 1 79 ? 5.016 -8.106 3.554 1.00 91.44 79 VAL A O 1
ATOM 574 N N . GLU A 1 80 ? 3.680 -6.364 4.070 1.00 88.31 80 GLU A N 1
ATOM 575 C CA . GLU A 1 80 ? 4.760 -5.404 4.304 1.00 88.31 80 GLU A CA 1
ATOM 576 C C . GLU A 1 80 ? 5.763 -5.991 5.313 1.00 88.31 80 GLU A C 1
ATOM 578 O O . GLU A 1 80 ? 5.350 -6.388 6.413 1.00 88.31 80 GLU A O 1
ATOM 583 N N . PRO A 1 81 ? 7.056 -6.106 4.941 1.00 84.56 81 PRO A N 1
ATOM 584 C CA . PRO A 1 81 ? 8.050 -6.745 5.787 1.00 84.56 81 PRO A CA 1
ATOM 585 C C . PRO A 1 81 ? 8.132 -6.070 7.152 1.00 84.56 81 PRO A C 1
ATOM 587 O O . PRO A 1 81 ? 8.196 -4.846 7.262 1.00 84.56 81 PRO A O 1
ATOM 590 N N . GLN A 1 82 ? 8.162 -6.885 8.202 1.00 77.94 82 GLN A N 1
ATOM 591 C CA . GLN A 1 82 ? 8.372 -6.396 9.556 1.00 77.94 82 GLN A CA 1
ATOM 592 C C . GLN A 1 82 ? 9.864 -6.125 9.758 1.00 77.94 82 GLN A C 1
ATOM 594 O O . GLN A 1 82 ? 10.687 -7.028 9.639 1.00 77.94 82 GLN A O 1
ATOM 599 N N . GLY A 1 83 ? 10.222 -4.882 10.064 1.00 73.69 83 GLY A N 1
ATOM 600 C CA . GLY A 1 83 ? 11.611 -4.478 10.255 1.00 73.69 83 GLY A CA 1
ATOM 601 C C . GLY A 1 83 ? 11.753 -2.964 10.216 1.00 73.69 83 GLY A C 1
ATOM 602 O O . GLY A 1 83 ? 10.867 -2.261 9.742 1.00 73.69 83 GLY A O 1
ATOM 603 N N . ALA A 1 84 ? 12.865 -2.445 10.731 1.00 76.12 84 ALA A N 1
ATOM 604 C CA . ALA A 1 84 ? 13.047 -0.999 10.838 1.00 76.12 84 ALA A CA 1
ATOM 605 C C . ALA A 1 84 ? 13.290 -0.317 9.477 1.00 76.12 84 ALA A C 1
ATOM 607 O O . ALA A 1 84 ? 12.910 0.840 9.308 1.00 76.12 84 ALA A O 1
ATOM 608 N N . PHE A 1 85 ? 13.922 -1.007 8.516 1.00 87.00 85 PHE A N 1
ATOM 609 C CA . PHE A 1 85 ? 14.429 -0.383 7.285 1.00 87.00 85 PHE A CA 1
ATOM 610 C C . PHE A 1 85 ? 14.308 -1.278 6.031 1.00 87.00 85 PHE A C 1
ATOM 612 O O . PHE A 1 85 ? 15.317 -1.522 5.366 1.00 87.00 85 PHE A O 1
ATOM 619 N N . PRO A 1 86 ? 13.103 -1.758 5.666 1.00 91.38 86 PRO A N 1
ATOM 620 C CA . PRO A 1 86 ? 12.935 -2.661 4.520 1.00 91.38 86 PRO A CA 1
ATOM 621 C C . PRO A 1 86 ? 13.380 -2.029 3.186 1.00 91.38 86 PRO A C 1
ATOM 623 O O . PRO A 1 86 ? 13.916 -2.713 2.318 1.00 91.38 86 PRO A O 1
ATOM 626 N N . ASP A 1 87 ? 13.250 -0.707 3.048 1.00 93.38 87 ASP A N 1
ATOM 627 C CA . ASP A 1 87 ? 13.698 0.023 1.856 1.00 93.38 87 ASP A CA 1
ATOM 628 C C . ASP A 1 87 ? 15.230 -0.012 1.711 1.00 93.38 87 ASP A C 1
ATOM 630 O O . ASP A 1 87 ? 15.751 -0.178 0.610 1.00 93.38 87 ASP A O 1
ATOM 634 N N . ALA A 1 88 ? 15.969 0.104 2.820 1.00 92.69 88 ALA A N 1
ATOM 635 C CA . ALA A 1 88 ? 17.430 0.058 2.803 1.00 92.69 88 ALA A CA 1
ATOM 636 C C . ALA A 1 88 ? 17.954 -1.354 2.501 1.00 92.69 88 ALA A C 1
ATOM 638 O O . ALA A 1 88 ? 18.938 -1.504 1.778 1.00 92.69 88 ALA A O 1
ATOM 639 N N . GLU A 1 89 ? 17.283 -2.382 3.022 1.00 93.31 89 GLU A N 1
ATOM 640 C CA . GLU A 1 89 ? 17.595 -3.781 2.722 1.00 93.31 89 GLU A CA 1
ATOM 641 C C . GLU A 1 89 ? 17.400 -4.086 1.231 1.00 93.31 89 GLU A C 1
ATOM 643 O O . GLU A 1 89 ? 18.292 -4.651 0.595 1.00 93.31 89 GLU A O 1
ATOM 648 N N . LEU A 1 90 ? 16.290 -3.619 0.643 1.00 95.44 90 LEU A N 1
ATOM 649 C CA . LEU A 1 90 ? 16.059 -3.719 -0.796 1.00 95.44 90 LEU A CA 1
ATOM 650 C C . LEU A 1 90 ? 17.190 -3.057 -1.589 1.00 95.44 90 LEU A C 1
ATOM 652 O O . LEU A 1 90 ? 17.742 -3.687 -2.487 1.00 95.44 90 LEU A O 1
ATOM 656 N N . LEU A 1 91 ? 17.587 -1.827 -1.246 1.00 94.88 91 LEU A N 1
ATOM 657 C CA . LEU A 1 91 ? 18.705 -1.157 -1.921 1.00 94.88 91 LEU A CA 1
ATOM 658 C C . LEU A 1 91 ? 20.012 -1.953 -1.810 1.00 94.88 91 LEU A C 1
ATOM 660 O O . LEU A 1 91 ? 20.747 -2.044 -2.791 1.00 94.88 91 LEU A O 1
ATOM 664 N N . GLY A 1 92 ? 20.279 -2.576 -0.660 1.00 94.06 92 GLY A N 1
ATOM 665 C CA . GLY A 1 92 ? 21.407 -3.492 -0.490 1.00 94.06 92 GLY A CA 1
ATOM 666 C C . GLY A 1 92 ? 21.369 -4.662 -1.478 1.00 94.06 92 GLY A C 1
ATOM 667 O O . GLY A 1 92 ? 22.382 -4.962 -2.111 1.00 94.06 92 GLY A O 1
ATOM 668 N N . HIS A 1 93 ? 20.198 -5.273 -1.683 1.00 94.38 93 HIS A N 1
ATOM 669 C CA . HIS A 1 93 ? 20.017 -6.328 -2.685 1.00 94.38 93 HIS A CA 1
ATOM 670 C C . HIS A 1 93 ? 20.204 -5.824 -4.122 1.00 94.38 93 HIS A C 1
ATOM 672 O O . HIS A 1 93 ? 20.835 -6.511 -4.925 1.00 94.38 93 HIS A O 1
ATOM 678 N N . LEU A 1 94 ? 19.719 -4.620 -4.445 1.00 95.25 94 LEU A N 1
ATOM 679 C CA . LEU A 1 94 ? 19.909 -4.026 -5.774 1.00 95.25 94 LEU A CA 1
ATOM 680 C C . LEU A 1 94 ? 21.386 -3.748 -6.075 1.00 95.25 94 LEU A C 1
ATOM 682 O O . LEU A 1 94 ? 21.819 -3.916 -7.210 1.00 95.25 94 LEU A O 1
ATOM 686 N N . VAL A 1 95 ? 22.163 -3.339 -5.069 1.00 94.75 95 VAL A N 1
ATOM 687 C CA . VAL A 1 95 ? 23.615 -3.138 -5.202 1.00 94.75 95 VAL A CA 1
ATOM 688 C C . VAL A 1 95 ? 24.349 -4.470 -5.366 1.00 94.75 95 VAL A C 1
ATOM 690 O O . VAL A 1 95 ? 25.313 -4.539 -6.125 1.00 94.75 95 VAL A O 1
ATOM 693 N N . ALA A 1 96 ? 23.904 -5.522 -4.674 1.00 93.81 96 ALA A N 1
ATOM 694 C CA . ALA A 1 96 ? 24.528 -6.842 -4.735 1.00 93.81 96 ALA A CA 1
ATOM 695 C C . ALA A 1 96 ? 24.331 -7.541 -6.094 1.00 93.81 96 ALA A C 1
ATOM 697 O O . ALA A 1 96 ? 25.245 -8.222 -6.558 1.00 93.81 96 ALA A O 1
ATOM 698 N N . ASP A 1 97 ? 23.178 -7.354 -6.745 1.00 93.12 97 ASP A N 1
ATOM 699 C CA . ASP A 1 97 ? 22.926 -7.832 -8.110 1.00 93.12 97 ASP A CA 1
ATOM 700 C C . ASP A 1 97 ? 22.173 -6.787 -8.958 1.00 93.12 97 ASP A C 1
ATOM 702 O O . ASP A 1 97 ? 20.958 -6.888 -9.170 1.00 93.12 97 ASP A O 1
ATOM 706 N N . PRO A 1 98 ? 22.891 -5.794 -9.515 1.00 89.50 98 PRO A N 1
ATOM 707 C CA . PRO A 1 98 ? 22.261 -4.755 -10.321 1.00 89.50 98 PRO A CA 1
ATOM 708 C C . PRO A 1 98 ? 21.675 -5.284 -11.634 1.00 89.50 98 PRO A C 1
ATOM 710 O O . PRO A 1 98 ? 20.790 -4.649 -12.194 1.00 89.50 98 PRO A O 1
ATOM 713 N N . SER A 1 99 ? 22.140 -6.440 -12.137 1.00 88.50 99 SER A N 1
ATOM 714 C CA . SER A 1 99 ? 21.652 -6.993 -13.415 1.00 88.50 99 SER A CA 1
ATOM 715 C C . SER A 1 99 ? 20.204 -7.459 -13.324 1.00 88.50 99 SER A C 1
ATOM 717 O O . SER A 1 99 ? 19.434 -7.311 -14.268 1.00 88.50 99 SER A O 1
ATOM 719 N N . ARG A 1 100 ? 19.822 -7.981 -12.157 1.00 91.75 100 ARG A N 1
ATOM 720 C CA . ARG A 1 100 ? 18.443 -8.347 -11.830 1.00 91.75 100 ARG A CA 1
ATOM 721 C C . ARG A 1 100 ? 17.690 -7.224 -11.124 1.00 91.75 100 ARG A C 1
ATOM 723 O O . ARG A 1 100 ? 16.531 -7.409 -10.768 1.00 91.75 100 ARG A O 1
ATOM 730 N N . GLY A 1 101 ? 18.324 -6.071 -10.928 1.00 93.75 101 GLY A N 1
ATOM 731 C CA . GLY A 1 101 ? 17.823 -4.981 -10.102 1.00 93.75 101 GLY A CA 1
ATOM 732 C C . GLY A 1 101 ? 16.394 -4.534 -10.431 1.00 93.75 101 GLY A C 1
ATOM 733 O O . GLY A 1 101 ? 15.573 -4.491 -9.515 1.00 93.75 101 GLY A O 1
ATOM 734 N N . PRO A 1 102 ? 16.044 -4.258 -11.703 1.00 94.56 102 PRO A N 1
ATOM 735 C CA . PRO A 1 102 ? 14.675 -3.891 -12.068 1.00 94.56 102 PRO A CA 1
ATOM 736 C C . PRO A 1 102 ? 13.639 -4.964 -11.699 1.00 94.56 102 PRO A C 1
ATOM 738 O O . PRO A 1 102 ? 12.582 -4.632 -11.165 1.00 94.56 102 PRO A O 1
ATOM 741 N N . LEU A 1 103 ? 13.954 -6.246 -11.925 1.00 95.69 103 LEU A N 1
ATOM 742 C CA . LEU A 1 103 ? 13.076 -7.371 -11.579 1.00 95.69 103 LEU A CA 1
ATOM 743 C C . LEU A 1 103 ? 12.916 -7.487 -10.060 1.00 95.69 103 LEU A C 1
ATOM 745 O O . LEU A 1 103 ? 11.799 -7.552 -9.561 1.00 95.69 103 LEU A O 1
ATOM 749 N N . THR A 1 104 ? 14.026 -7.422 -9.319 1.00 96.69 104 THR A N 1
ATOM 750 C CA . THR A 1 104 ? 14.031 -7.448 -7.850 1.00 96.69 104 THR A CA 1
ATOM 751 C C . THR A 1 104 ? 13.217 -6.293 -7.263 1.00 96.69 104 THR A C 1
ATOM 753 O O . THR A 1 104 ? 12.472 -6.489 -6.305 1.00 96.69 104 THR A O 1
ATOM 756 N N . LEU A 1 105 ? 13.322 -5.090 -7.840 1.00 97.06 105 LEU A N 1
ATOM 757 C CA . LEU A 1 105 ? 12.518 -3.937 -7.437 1.00 97.06 105 LEU A CA 1
ATOM 758 C C . LEU A 1 105 ? 11.025 -4.196 -7.679 1.00 97.06 105 LEU A C 1
ATOM 760 O O . LEU A 1 105 ? 10.226 -4.022 -6.760 1.00 97.06 105 LEU A O 1
ATOM 764 N N . ALA A 1 106 ? 10.653 -4.634 -8.885 1.00 97.31 106 ALA A N 1
ATOM 765 C CA . ALA A 1 106 ? 9.267 -4.948 -9.222 1.00 97.31 106 ALA A CA 1
ATOM 766 C C . ALA A 1 106 ? 8.685 -6.062 -8.336 1.00 97.31 106 ALA A C 1
ATOM 768 O O . ALA A 1 106 ? 7.533 -5.973 -7.928 1.00 97.31 106 ALA A O 1
ATOM 769 N N . ASP A 1 107 ? 9.478 -7.065 -7.963 1.00 96.94 107 ASP A N 1
ATOM 770 C CA . ASP A 1 107 ? 9.029 -8.153 -7.090 1.00 96.94 107 ASP A CA 1
ATOM 771 C C . ASP A 1 107 ? 8.875 -7.727 -5.619 1.00 96.94 107 ASP A C 1
ATOM 773 O O . ASP A 1 107 ? 8.027 -8.261 -4.904 1.00 96.94 107 ASP A O 1
ATOM 777 N N . ALA A 1 108 ? 9.663 -6.755 -5.153 1.00 96.56 108 ALA A N 1
ATOM 778 C CA . ALA A 1 108 ? 9.653 -6.314 -3.756 1.00 96.56 108 ALA A CA 1
ATOM 779 C C . ALA A 1 108 ? 8.605 -5.228 -3.454 1.00 96.56 108 ALA A C 1
ATOM 781 O O . ALA A 1 108 ? 8.032 -5.184 -2.361 1.00 96.56 108 ALA A O 1
ATOM 782 N N . VAL A 1 109 ? 8.347 -4.332 -4.410 1.00 97.31 109 VAL A N 1
ATOM 783 C CA . VAL A 1 109 ? 7.486 -3.151 -4.222 1.00 97.31 109 VAL A CA 1
ATOM 784 C C . VAL A 1 109 ? 6.045 -3.468 -3.790 1.00 97.31 109 VAL A C 1
ATOM 786 O O . VAL A 1 109 ? 5.538 -2.727 -2.940 1.00 97.31 109 VAL A O 1
ATOM 789 N N . PRO A 1 110 ? 5.375 -4.538 -4.270 1.00 97.12 110 PRO A N 1
ATOM 790 C CA . PRO A 1 110 ? 4.024 -4.871 -3.822 1.00 97.12 110 PRO A CA 1
ATOM 791 C C . PRO A 1 110 ? 3.928 -5.031 -2.306 1.00 97.12 110 PRO A C 1
ATOM 793 O O . PRO A 1 110 ? 3.045 -4.454 -1.671 1.00 97.12 110 PRO A O 1
ATOM 796 N N . ALA A 1 111 ? 4.898 -5.721 -1.699 1.00 94.81 111 ALA A N 1
ATOM 797 C CA . ALA A 1 111 ? 4.953 -5.882 -0.253 1.00 94.81 111 ALA A CA 1
ATOM 798 C C . ALA A 1 111 ? 5.145 -4.528 0.452 1.00 94.81 111 ALA A C 1
ATOM 800 O O . ALA A 1 111 ? 4.386 -4.192 1.361 1.00 94.81 111 ALA A O 1
ATOM 801 N N . LEU A 1 112 ? 6.100 -3.710 -0.009 1.00 95.12 112 LEU A N 1
ATOM 802 C CA . LEU A 1 112 ? 6.422 -2.403 0.588 1.00 95.12 112 LEU A CA 1
ATOM 803 C C . LEU A 1 112 ? 5.258 -1.403 0.543 1.00 95.12 112 LEU A C 1
ATOM 805 O O . LEU A 1 112 ? 5.132 -0.559 1.429 1.00 95.12 112 LEU A O 1
ATOM 809 N N . LEU A 1 113 ? 4.408 -1.476 -0.481 1.00 95.81 113 LEU A N 1
ATOM 810 C CA . LEU A 1 113 ? 3.279 -0.558 -0.661 1.00 95.81 113 LEU A CA 1
ATOM 811 C C . LEU A 1 113 ? 1.924 -1.176 -0.307 1.00 95.81 113 LEU A C 1
ATOM 813 O O . LEU A 1 113 ? 0.889 -0.544 -0.529 1.00 95.81 113 LEU A O 1
ATOM 817 N N . SER A 1 114 ? 1.918 -2.383 0.275 1.00 95.50 114 SER A N 1
ATOM 818 C CA . SER A 1 114 ? 0.685 -3.119 0.588 1.00 95.50 114 SER A CA 1
ATOM 819 C C . SER A 1 114 ? -0.243 -3.184 -0.630 1.00 95.50 114 SER A C 1
ATOM 821 O O . SER A 1 114 ? -1.401 -2.755 -0.573 1.00 95.50 114 SER A O 1
ATOM 823 N N . ALA A 1 115 ? 0.335 -3.618 -1.746 1.00 97.12 115 ALA A N 1
ATOM 824 C CA . ALA A 1 115 ? -0.298 -3.749 -3.042 1.00 97.12 115 ALA A CA 1
ATOM 825 C C . ALA A 1 115 ? -0.352 -5.218 -3.479 1.00 97.12 115 ALA A C 1
ATOM 827 O O . ALA A 1 115 ? 0.341 -6.063 -2.913 1.00 97.12 115 ALA A O 1
ATOM 828 N N . ASP A 1 116 ? -1.179 -5.508 -4.481 1.00 96.62 116 ASP A N 1
ATOM 829 C CA . ASP A 1 116 ? -1.431 -6.880 -4.926 1.00 96.62 116 ASP A CA 1
ATOM 830 C C . ASP A 1 116 ? -0.326 -7.368 -5.866 1.00 96.62 116 ASP A C 1
ATOM 832 O O . ASP A 1 116 ? 0.095 -8.521 -5.791 1.00 96.62 116 ASP A O 1
ATOM 836 N N . TRP A 1 117 ? 0.147 -6.487 -6.750 1.00 97.69 117 TRP A N 1
ATOM 837 C CA . TRP A 1 117 ? 1.187 -6.795 -7.726 1.00 97.69 117 TRP A CA 1
ATOM 838 C C . TRP A 1 117 ? 1.859 -5.531 -8.265 1.00 97.69 117 TRP A C 1
ATOM 840 O O . TRP A 1 117 ? 1.383 -4.406 -8.076 1.00 97.69 117 TRP A O 1
ATOM 850 N N . ALA A 1 118 ? 2.980 -5.728 -8.952 1.00 98.19 118 ALA A N 1
ATOM 851 C CA . ALA A 1 118 ? 3.668 -4.710 -9.724 1.00 98.19 118 ALA A CA 1
ATOM 852 C C . ALA A 1 118 ? 4.157 -5.280 -11.061 1.00 98.19 118 ALA A C 1
ATOM 854 O O . ALA A 1 118 ? 4.264 -6.492 -11.239 1.00 98.19 118 ALA A O 1
ATOM 855 N N . ALA A 1 119 ? 4.428 -4.402 -12.017 1.00 98.06 119 ALA A N 1
ATOM 856 C CA . ALA A 1 119 ? 4.929 -4.761 -13.331 1.00 98.06 119 ALA A CA 1
ATOM 857 C C . ALA A 1 119 ? 5.956 -3.738 -13.818 1.00 98.06 119 ALA A C 1
ATOM 859 O O . ALA A 1 119 ? 5.831 -2.543 -13.547 1.00 98.06 119 ALA A O 1
ATOM 860 N N . LEU A 1 120 ? 6.946 -4.213 -14.570 1.00 97.12 120 LEU A N 1
ATOM 861 C CA . LEU A 1 120 ? 7.757 -3.357 -15.429 1.00 97.12 120 LEU A CA 1
ATOM 862 C C . LEU A 1 120 ? 7.062 -3.283 -16.780 1.00 97.12 120 LEU A C 1
ATOM 864 O O . LEU A 1 120 ? 6.762 -4.321 -17.370 1.00 97.12 120 LEU A O 1
ATOM 868 N N . ALA A 1 121 ? 6.809 -2.073 -17.255 1.00 96.81 121 ALA A N 1
ATOM 869 C CA . ALA A 1 121 ? 6.130 -1.829 -18.514 1.00 96.81 121 ALA A CA 1
ATOM 870 C C . ALA A 1 121 ? 6.990 -0.974 -19.437 1.00 96.81 121 ALA A C 1
ATOM 872 O O . ALA A 1 121 ? 7.621 -0.030 -18.975 1.00 96.81 121 ALA A O 1
ATOM 873 N N . GLU A 1 122 ? 6.963 -1.266 -20.727 1.00 94.56 122 GLU A N 1
ATOM 874 C CA . GLU A 1 122 ? 7.503 -0.398 -21.773 1.00 94.56 122 GLU A CA 1
ATOM 875 C C . GLU A 1 122 ? 6.347 0.314 -22.478 1.00 94.56 122 GLU A C 1
ATOM 877 O O . GLU A 1 122 ? 5.270 -0.264 -22.658 1.00 94.56 122 GLU A O 1
ATOM 882 N N . ILE A 1 123 ? 6.547 1.571 -22.877 1.00 89.31 123 ILE A N 1
ATOM 883 C CA . ILE A 1 123 ? 5.568 2.304 -23.686 1.00 89.31 123 ILE A CA 1
ATOM 884 C C . ILE A 1 123 ? 5.821 2.008 -25.166 1.00 89.31 123 ILE A C 1
ATOM 886 O O . ILE A 1 123 ? 6.664 2.632 -25.805 1.00 89.31 123 ILE A O 1
ATOM 890 N N . GLY A 1 124 ? 5.075 1.047 -25.709 1.00 85.88 124 GLY A N 1
ATOM 891 C CA . GLY A 1 124 ? 5.112 0.700 -27.125 1.00 85.88 124 GLY A CA 1
ATOM 892 C C . GLY A 1 124 ? 4.212 1.592 -27.994 1.00 85.88 124 GLY A C 1
ATOM 893 O O . GLY A 1 124 ? 3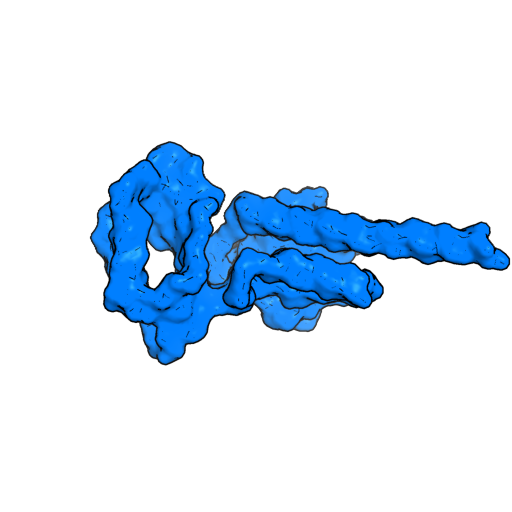.402 2.368 -27.480 1.00 85.88 124 GLY A O 1
ATOM 894 N N . PRO A 1 125 ? 4.294 1.455 -29.331 1.00 84.19 125 PRO A N 1
ATOM 895 C CA . PRO A 1 125 ? 3.472 2.224 -30.272 1.00 84.19 125 PRO A CA 1
ATOM 896 C C . PRO A 1 125 ? 1.967 1.949 -30.132 1.00 84.19 125 PRO A C 1
ATOM 898 O O . PRO A 1 125 ? 1.159 2.845 -30.363 1.00 84.19 125 PRO A O 1
ATOM 901 N N . ASP A 1 126 ? 1.599 0.732 -29.721 1.00 86.44 126 ASP A N 1
ATOM 902 C CA . ASP A 1 126 ? 0.210 0.295 -29.536 1.00 86.44 126 ASP A CA 1
ATOM 903 C C . ASP A 1 126 ? -0.267 0.422 -28.074 1.00 86.44 126 ASP A C 1
ATOM 905 O O . ASP A 1 126 ? -1.365 -0.019 -27.731 1.00 86.44 126 ASP A O 1
ATOM 909 N N . GLY A 1 127 ? 0.549 1.030 -27.205 1.00 89.81 127 GLY A N 1
ATOM 910 C CA . GLY A 1 127 ? 0.278 1.189 -25.779 1.00 89.81 127 GLY A CA 1
ATOM 911 C C . GLY A 1 127 ? 1.286 0.467 -24.874 1.00 89.81 127 GLY A C 1
ATOM 912 O O . GLY A 1 127 ? 2.306 -0.046 -25.340 1.00 89.81 127 GLY A O 1
ATOM 913 N N . PRO A 1 128 ? 1.034 0.462 -23.554 1.00 94.12 128 PRO A N 1
ATOM 914 C CA . PRO A 1 128 ? 1.947 -0.114 -22.577 1.00 94.12 128 PRO A CA 1
ATOM 915 C C . PRO A 1 128 ? 1.964 -1.643 -22.644 1.00 94.12 128 PRO A C 1
ATOM 917 O O . PRO A 1 128 ? 0.916 -2.289 -22.621 1.00 94.12 128 PRO A O 1
ATOM 920 N N . VAL A 1 129 ? 3.161 -2.225 -22.648 1.00 93.50 129 VAL A N 1
ATOM 921 C CA . VAL A 1 129 ? 3.377 -3.676 -22.670 1.00 93.50 129 VAL A CA 1
ATOM 922 C C . VAL A 1 129 ? 4.146 -4.090 -21.423 1.00 93.50 129 VAL A C 1
ATOM 924 O O . VAL A 1 129 ? 5.201 -3.536 -21.125 1.00 93.50 129 VAL A O 1
ATOM 927 N N . ALA A 1 130 ? 3.627 -5.072 -20.684 1.00 95.06 130 ALA A N 1
ATOM 928 C CA . ALA A 1 130 ? 4.320 -5.626 -19.527 1.00 95.06 130 ALA A CA 1
ATOM 929 C C . ALA A 1 130 ? 5.532 -6.464 -19.973 1.00 95.06 130 ALA A C 1
ATOM 931 O O . ALA A 1 130 ? 5.378 -7.464 -20.673 1.00 95.06 130 ALA A O 1
ATOM 932 N N . LEU A 1 131 ? 6.726 -6.079 -19.526 1.00 94.31 131 LEU A N 1
ATOM 933 C CA . LEU A 1 131 ? 7.969 -6.837 -19.693 1.00 94.31 131 LEU A CA 1
ATOM 934 C C . LEU A 1 131 ? 8.159 -7.869 -18.575 1.00 94.31 131 LEU A C 1
ATOM 936 O O . LEU A 1 131 ? 8.702 -8.950 -18.794 1.00 94.31 131 LEU A O 1
ATOM 940 N N . HIS A 1 132 ? 7.716 -7.522 -17.366 1.00 95.69 132 HIS A N 1
ATOM 941 C CA . HIS A 1 132 ? 7.762 -8.373 -16.178 1.00 95.69 132 HIS A CA 1
ATOM 942 C C . HIS A 1 132 ? 6.558 -8.088 -15.291 1.00 95.69 132 HIS A C 1
ATOM 944 O O . HIS A 1 132 ? 6.135 -6.939 -15.186 1.00 95.69 132 HIS A O 1
ATOM 950 N N . VAL A 1 133 ? 6.045 -9.118 -14.621 1.00 97.25 133 VAL A N 1
ATOM 951 C CA . VAL A 1 133 ? 4.939 -9.018 -13.663 1.00 97.25 133 VAL A CA 1
ATOM 952 C C . VAL A 1 133 ? 5.337 -9.784 -12.408 1.00 97.25 133 VAL A C 1
ATOM 954 O O . VAL A 1 133 ? 5.752 -10.941 -12.491 1.00 97.25 133 VAL A O 1
ATOM 957 N N . SER A 1 134 ? 5.220 -9.135 -11.252 1.00 96.62 134 SER A N 1
ATOM 958 C CA . SER A 1 134 ? 5.549 -9.727 -9.961 1.00 96.62 134 SER A CA 1
ATOM 959 C C . SER A 1 134 ? 4.613 -10.880 -9.608 1.00 96.62 134 SER A C 1
ATOM 961 O O . SER A 1 134 ? 3.512 -11.029 -10.152 1.00 96.62 134 SER A O 1
ATOM 963 N N . LEU A 1 135 ? 4.998 -11.648 -8.587 1.00 87.69 135 LEU A N 1
ATOM 964 C CA . LEU A 1 135 ? 4.073 -12.570 -7.935 1.00 87.69 135 LEU A CA 1
ATOM 965 C C . LEU A 1 135 ? 2.806 -11.814 -7.485 1.00 87.69 135 LEU A C 1
ATOM 967 O O . LEU A 1 135 ? 2.899 -10.695 -6.983 1.00 87.69 135 LEU A O 1
ATOM 971 N N . GLY A 1 136 ? 1.636 -12.424 -7.697 1.00 85.19 136 GLY A N 1
ATOM 972 C CA . GLY A 1 136 ? 0.324 -11.819 -7.426 1.00 85.19 136 GLY A CA 1
ATOM 973 C C . GLY A 1 136 ? -0.356 -11.217 -8.660 1.00 85.19 136 GLY A C 1
ATOM 974 O O . GLY A 1 136 ? -1.580 -11.108 -8.678 1.00 85.19 136 GLY A O 1
ATOM 975 N N . GLY A 1 137 ? 0.403 -10.902 -9.715 1.00 87.81 137 GLY A N 1
ATOM 976 C CA . GLY A 1 137 ? -0.148 -10.490 -11.004 1.00 87.81 137 GLY A CA 1
ATOM 977 C C . GLY A 1 137 ? -0.408 -11.680 -11.932 1.00 87.81 137 GLY A C 1
ATOM 978 O O . GLY A 1 137 ? 0.245 -12.722 -11.842 1.00 87.81 137 GLY A O 1
ATOM 979 N N . ALA A 1 138 ? -1.375 -11.535 -12.839 1.00 83.81 138 ALA A N 1
ATOM 980 C CA . ALA A 1 138 ? -1.644 -12.535 -13.869 1.00 83.81 138 ALA A CA 1
ATOM 981 C C . ALA A 1 138 ? -0.672 -12.382 -15.050 1.00 83.81 138 ALA A C 1
ATOM 983 O O . ALA A 1 138 ? -0.361 -11.268 -15.477 1.00 83.81 138 ALA A O 1
ATOM 984 N N . ALA A 1 139 ? -0.232 -13.507 -15.619 1.00 76.12 139 ALA A N 1
ATOM 985 C CA . ALA A 1 139 ? 0.495 -13.489 -16.884 1.00 76.12 139 ALA A CA 1
ATOM 986 C C . ALA A 1 139 ? -0.397 -12.881 -17.980 1.00 76.12 139 ALA A C 1
ATOM 988 O O . ALA A 1 139 ? -1.539 -13.307 -18.149 1.00 76.12 139 ALA A O 1
ATOM 989 N N . GLY A 1 140 ? 0.123 -11.892 -18.711 1.00 75.81 140 GLY A N 1
ATOM 990 C CA . GLY A 1 140 ? -0.642 -11.171 -19.734 1.00 75.81 140 GLY A CA 1
ATOM 991 C C . GLY A 1 140 ? -1.647 -10.158 -19.177 1.00 75.81 140 GLY A C 1
ATOM 992 O O . GLY A 1 140 ? -2.646 -9.892 -19.837 1.00 75.81 140 GLY A O 1
ATOM 993 N N . VAL A 1 141 ? -1.414 -9.614 -17.975 1.00 87.31 141 VAL A N 1
ATOM 994 C CA . VAL A 1 141 ? -2.219 -8.505 -17.443 1.00 87.31 141 VAL A CA 1
ATOM 995 C C . VAL A 1 141 ? -2.275 -7.344 -18.440 1.00 87.31 141 VAL A C 1
ATOM 997 O O . VAL A 1 141 ? -1.246 -6.868 -18.920 1.00 87.31 141 VAL A O 1
ATOM 1000 N N . GLU A 1 142 ? -3.488 -6.884 -18.743 1.00 89.06 142 GLU A N 1
ATOM 1001 C CA . GLU A 1 142 ? -3.692 -5.682 -19.545 1.00 89.06 142 GLU A CA 1
ATOM 1002 C C . GLU A 1 142 ? -3.368 -4.452 -18.696 1.00 89.06 142 GLU A C 1
ATOM 1004 O O . GLU A 1 142 ? -3.959 -4.225 -17.635 1.00 89.06 142 GLU A O 1
ATOM 1009 N N . LEU A 1 143 ? -2.398 -3.660 -19.149 1.00 93.75 143 LEU A N 1
ATOM 1010 C CA . LEU A 1 143 ? -1.998 -2.442 -18.459 1.00 93.75 143 LEU A CA 1
ATOM 1011 C C . LEU A 1 143 ? -2.905 -1.269 -18.860 1.00 93.75 143 LEU A C 1
ATOM 1013 O O . LEU A 1 143 ? -3.232 -1.114 -20.039 1.00 93.75 143 LEU A O 1
ATOM 1017 N N . PRO A 1 144 ? -3.295 -0.401 -17.908 1.00 93.44 144 PRO A N 1
ATOM 1018 C CA . PRO A 1 144 ? -4.050 0.805 -18.223 1.00 93.44 144 PRO A CA 1
ATOM 1019 C C . PRO A 1 144 ? -3.171 1.826 -18.956 1.00 93.44 144 PRO A C 1
ATOM 1021 O O . PRO A 1 144 ? -1.945 1.738 -18.935 1.00 93.44 144 PRO A O 1
ATOM 1024 N N . ALA A 1 145 ? -3.779 2.873 -19.517 1.00 92.69 145 ALA A N 1
ATOM 1025 C CA . ALA A 1 145 ? -3.025 4.004 -20.056 1.00 92.69 145 ALA A CA 1
ATOM 1026 C C . ALA A 1 145 ? -2.127 4.642 -18.971 1.00 92.69 145 ALA A C 1
ATOM 1028 O O . ALA A 1 145 ? -2.609 5.107 -17.931 1.00 92.69 145 ALA A O 1
ATOM 1029 N N . LEU A 1 146 ? -0.811 4.666 -19.214 1.00 93.75 146 LEU A N 1
ATOM 1030 C CA . LEU A 1 146 ? 0.182 5.093 -18.216 1.00 93.75 146 LEU A CA 1
ATOM 1031 C C . LEU A 1 146 ? 0.490 6.595 -18.266 1.00 93.75 146 LEU A C 1
ATOM 1033 O O . LEU A 1 146 ? 0.958 7.166 -17.279 1.00 93.75 146 LEU A O 1
ATOM 1037 N N . GLU A 1 147 ? 0.148 7.276 -19.354 1.00 91.06 147 GLU A N 1
ATOM 1038 C CA . GLU A 1 147 ? 0.383 8.709 -19.511 1.00 91.06 147 GLU A CA 1
ATOM 1039 C C . GLU A 1 147 ? -0.501 9.568 -18.581 1.00 91.06 147 GLU A C 1
ATOM 1041 O O . GLU A 1 147 ? -1.652 9.217 -18.312 1.00 91.06 147 GLU A O 1
ATOM 1046 N N . PRO A 1 148 ? -0.002 10.712 -18.073 1.00 93.75 148 PRO A N 1
ATOM 1047 C CA . PRO A 1 148 ? 1.349 11.246 -18.259 1.00 93.75 148 PRO A CA 1
ATOM 1048 C C . PRO A 1 148 ? 2.405 10.469 -17.454 1.00 93.75 148 PRO A C 1
ATOM 1050 O O . PRO A 1 148 ? 2.151 10.080 -16.309 1.00 93.75 148 PRO A O 1
ATOM 1053 N N . LEU A 1 149 ? 3.599 10.303 -18.038 1.00 93.50 149 LEU A N 1
ATOM 1054 C CA . LEU A 1 149 ? 4.735 9.599 -17.431 1.00 93.50 149 LEU A CA 1
ATOM 1055 C C . LEU A 1 149 ? 5.383 10.441 -16.327 1.00 93.50 149 LEU A C 1
ATOM 1057 O O . LEU A 1 149 ? 6.328 11.196 -16.542 1.00 93.50 149 LEU A O 1
ATOM 1061 N N . ARG A 1 150 ? 4.834 10.324 -15.121 1.00 96.62 150 ARG A N 1
ATOM 1062 C CA . ARG A 1 150 ? 5.367 10.907 -13.887 1.00 96.62 150 ARG A CA 1
ATOM 1063 C C . ARG A 1 150 ? 4.899 10.091 -12.685 1.00 96.62 150 ARG A C 1
ATOM 1065 O O . ARG A 1 150 ? 3.862 9.436 -12.802 1.00 96.62 150 ARG A O 1
ATOM 1072 N N . PRO A 1 151 ? 5.580 10.180 -11.531 1.00 98.38 151 PRO A N 1
ATOM 1073 C CA . PRO A 1 151 ? 5.079 9.607 -10.291 1.00 98.38 151 PRO A CA 1
ATOM 1074 C C . PRO A 1 151 ? 3.648 10.071 -10.007 1.00 98.38 151 PRO A C 1
ATOM 1076 O O . PRO A 1 151 ? 3.389 11.268 -9.846 1.00 98.38 151 PRO A O 1
ATOM 1079 N N . ARG A 1 152 ? 2.692 9.141 -10.017 1.00 98.19 152 ARG A N 1
ATOM 1080 C CA . ARG A 1 152 ? 1.276 9.443 -9.762 1.00 98.19 152 ARG A CA 1
ATOM 1081 C C . ARG A 1 152 ? 0.500 8.202 -9.358 1.00 98.19 152 ARG A C 1
ATOM 1083 O O . ARG A 1 152 ? 0.902 7.085 -9.662 1.00 98.19 152 ARG A O 1
ATOM 1090 N N . ALA A 1 153 ? -0.657 8.432 -8.751 1.00 98.31 153 ALA A N 1
ATOM 1091 C CA . ALA A 1 153 ? -1.685 7.423 -8.549 1.00 98.31 153 ALA A CA 1
ATOM 1092 C C . ALA A 1 153 ? -2.947 7.765 -9.346 1.00 98.31 153 ALA A C 1
ATOM 1094 O O . ALA A 1 153 ? -3.191 8.935 -9.656 1.00 98.31 153 ALA A O 1
ATOM 1095 N N . PHE A 1 154 ? -3.737 6.752 -9.687 1.00 98.06 154 PHE A N 1
ATOM 1096 C CA . PHE A 1 154 ? -5.042 6.902 -10.327 1.00 98.06 154 PHE A CA 1
ATOM 1097 C C . PHE A 1 154 ? -5.900 5.652 -10.113 1.00 98.06 154 PHE A C 1
ATOM 1099 O O . PHE A 1 154 ? -5.392 4.585 -9.781 1.00 98.06 154 PHE A O 1
ATOM 1106 N N . THR A 1 155 ? -7.206 5.793 -10.315 1.00 97.50 155 THR A N 1
ATOM 1107 C CA . THR A 1 155 ? -8.172 4.695 -10.222 1.00 97.50 155 THR A CA 1
ATOM 1108 C C . THR A 1 155 ? -8.660 4.358 -11.625 1.00 97.50 155 THR A C 1
ATOM 1110 O O . THR A 1 155 ? -9.094 5.254 -12.353 1.00 97.50 155 THR A O 1
ATOM 1113 N N . ALA A 1 156 ? -8.574 3.091 -12.015 1.00 95.38 156 ALA A N 1
ATOM 1114 C CA . ALA A 1 156 ? -9.126 2.605 -13.271 1.00 95.38 156 ALA A CA 1
ATOM 1115 C C . ALA A 1 156 ? -10.661 2.441 -13.186 1.00 95.38 156 ALA A C 1
ATOM 1117 O 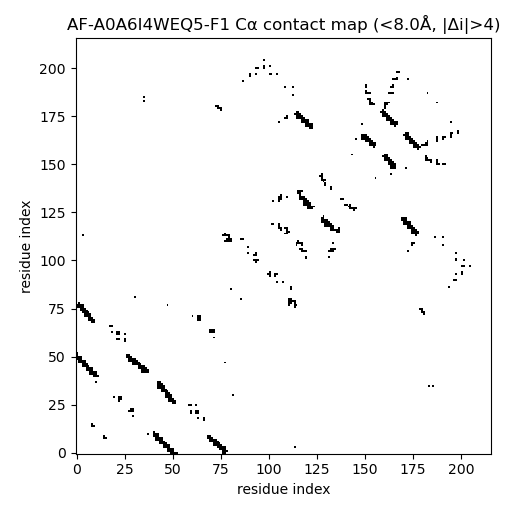O . ALA A 1 156 ? -11.216 2.402 -12.085 1.00 95.38 156 ALA A O 1
ATOM 1118 N N . PRO A 1 157 ? -11.375 2.355 -14.327 1.00 93.88 157 PRO A N 1
ATOM 1119 C CA . PRO A 1 157 ? -12.840 2.251 -14.340 1.00 93.88 157 PRO A CA 1
ATOM 1120 C C . PRO A 1 157 ? -13.408 1.028 -13.606 1.00 93.88 157 PRO A C 1
ATOM 1122 O O . PRO A 1 157 ? -14.537 1.075 -13.127 1.00 93.88 157 PRO A O 1
ATOM 1125 N N . ASP A 1 158 ? -12.630 -0.049 -13.508 1.00 93.06 158 ASP A N 1
ATOM 1126 C CA . ASP A 1 158 ? -12.959 -1.276 -12.774 1.00 93.06 158 ASP A CA 1
ATOM 1127 C C . ASP A 1 158 ? -12.762 -1.148 -11.248 1.00 93.06 158 ASP A C 1
ATOM 1129 O O . ASP A 1 158 ? -13.068 -2.074 -10.499 1.00 93.06 158 ASP A O 1
ATOM 1133 N N . GLY A 1 159 ? -12.269 0.001 -10.774 1.00 94.88 159 GLY A N 1
ATOM 1134 C CA . GLY A 1 159 ? -11.971 0.264 -9.370 1.00 94.88 159 GLY A CA 1
ATOM 1135 C C . GLY A 1 159 ? -10.559 -0.135 -8.937 1.00 94.88 159 GLY A C 1
ATOM 1136 O O . GLY A 1 159 ? -10.205 0.106 -7.777 1.00 94.88 159 GLY A O 1
ATOM 1137 N N . THR A 1 160 ? -9.737 -0.688 -9.835 1.00 96.81 160 THR A N 1
ATOM 1138 C CA . THR A 1 160 ? -8.334 -1.001 -9.550 1.00 96.81 160 THR A CA 1
ATOM 1139 C C . THR A 1 160 ? -7.562 0.289 -9.288 1.00 96.81 160 THR A C 1
ATOM 1141 O O . THR A 1 160 ? -7.642 1.266 -10.037 1.00 96.81 160 THR A O 1
ATOM 1144 N N . GLN A 1 161 ? -6.819 0.314 -8.187 1.00 98.12 161 GLN A N 1
ATOM 1145 C CA . GLN A 1 161 ? -5.986 1.441 -7.796 1.00 98.12 161 GLN A CA 1
ATOM 1146 C C . GLN A 1 161 ? -4.588 1.222 -8.351 1.00 98.12 161 GLN A C 1
ATOM 1148 O O . GLN A 1 161 ? -3.979 0.197 -8.064 1.00 98.12 161 GLN A O 1
ATOM 1153 N N . PHE A 1 162 ? -4.069 2.194 -9.092 1.00 98.50 162 PHE A N 1
ATOM 1154 C CA . PHE A 1 162 ? -2.738 2.160 -9.681 1.00 98.50 162 PHE A CA 1
ATOM 1155 C C . PHE A 1 162 ? -1.851 3.255 -9.097 1.00 98.50 162 PHE A C 1
ATOM 1157 O O . PHE A 1 162 ? -2.309 4.370 -8.836 1.00 98.50 162 PHE A O 1
ATOM 1164 N N . ALA A 1 163 ? -0.567 2.951 -8.943 1.00 98.62 163 ALA A N 1
ATOM 1165 C CA . ALA A 1 163 ? 0.511 3.917 -8.809 1.00 98.62 163 ALA A CA 1
ATOM 1166 C C . ALA A 1 163 ? 1.584 3.601 -9.849 1.00 98.62 163 ALA A C 1
ATOM 1168 O O . ALA A 1 163 ? 1.864 2.438 -10.126 1.00 98.62 163 ALA A O 1
ATOM 1169 N N . VAL A 1 164 ? 2.169 4.634 -10.444 1.00 98.38 164 VAL A N 1
ATOM 1170 C CA . VAL A 1 164 ? 3.202 4.488 -11.472 1.00 98.38 164 VAL A CA 1
ATOM 1171 C C . VAL A 1 164 ? 4.379 5.392 -11.164 1.00 98.38 164 VAL A C 1
ATOM 1173 O O . VAL A 1 164 ? 4.187 6.490 -10.640 1.00 98.38 164 VAL A O 1
ATOM 1176 N N . ALA A 1 165 ? 5.582 4.944 -11.508 1.00 98.25 165 ALA A N 1
ATOM 1177 C CA . ALA A 1 165 ? 6.806 5.730 -11.437 1.00 98.25 165 ALA A CA 1
ATOM 1178 C C . ALA A 1 165 ? 7.706 5.406 -12.647 1.00 98.25 165 ALA A C 1
ATOM 1180 O O . ALA A 1 165 ? 8.098 4.249 -12.814 1.00 98.25 165 ALA A O 1
ATOM 1181 N N . PRO A 1 166 ? 8.027 6.397 -13.501 1.00 96.81 166 PRO A N 1
ATOM 1182 C CA . PRO A 1 166 ? 8.951 6.204 -14.614 1.00 96.81 166 PRO A CA 1
ATOM 1183 C C . PRO A 1 166 ? 10.363 5.860 -14.136 1.00 96.81 166 PRO A C 1
ATOM 1185 O O . PRO A 1 166 ? 10.861 6.444 -13.172 1.00 96.81 166 PRO A O 1
ATOM 1188 N N . MET A 1 167 ? 11.003 4.946 -14.851 1.00 94.00 167 MET A N 1
ATOM 1189 C CA . MET A 1 167 ? 12.395 4.531 -14.717 1.00 94.00 167 MET A CA 1
ATOM 1190 C C . MET A 1 167 ? 13.191 5.018 -15.949 1.00 94.00 167 MET A C 1
ATOM 1192 O O . MET A 1 167 ? 12.597 5.537 -16.896 1.00 94.00 167 MET A O 1
ATOM 1196 N N . PRO A 1 168 ? 14.533 4.905 -15.959 1.00 88.81 168 PRO A N 1
ATOM 1197 C CA . PRO A 1 168 ? 15.315 5.074 -17.186 1.00 88.81 168 PRO A CA 1
ATOM 1198 C C . PRO A 1 168 ? 14.872 4.115 -18.310 1.00 88.81 168 PRO A C 1
ATOM 1200 O O . PRO A 1 168 ? 14.205 3.119 -18.039 1.00 88.81 168 PRO A O 1
ATOM 1203 N N . GLU A 1 169 ? 15.291 4.402 -19.548 1.00 84.94 169 GLU A N 1
ATOM 1204 C CA . GLU A 1 169 ? 15.072 3.540 -20.731 1.00 84.94 169 GLU A CA 1
ATOM 1205 C C . GLU A 1 169 ? 13.590 3.295 -21.077 1.00 84.94 169 GLU A C 1
ATOM 1207 O O . GLU A 1 169 ? 13.210 2.197 -21.465 1.00 84.94 169 GLU A O 1
ATOM 1212 N N . ASP A 1 170 ? 12.739 4.315 -20.914 1.00 88.44 170 ASP A N 1
ATOM 1213 C CA . ASP A 1 170 ? 11.296 4.276 -21.225 1.00 88.44 170 ASP A CA 1
ATOM 1214 C C . ASP A 1 170 ? 10.502 3.173 -20.494 1.00 88.44 170 ASP A C 1
ATOM 1216 O O . ASP A 1 170 ? 9.349 2.874 -20.826 1.00 88.44 170 ASP A O 1
ATOM 1220 N N . ILE A 1 171 ? 11.090 2.623 -19.427 1.00 94.31 171 ILE A N 1
ATOM 1221 C CA . ILE A 1 171 ? 10.440 1.678 -18.529 1.00 94.31 171 ILE A CA 1
ATOM 1222 C C . ILE A 1 171 ? 9.607 2.428 -17.492 1.00 94.31 171 ILE A C 1
ATOM 1224 O O . ILE A 1 171 ? 10.001 3.458 -16.945 1.00 94.31 171 ILE A O 1
ATOM 1228 N N . VAL A 1 172 ? 8.446 1.883 -17.156 1.00 97.44 172 VAL A N 1
ATOM 1229 C CA . VAL A 1 172 ? 7.561 2.383 -16.108 1.00 97.44 172 VAL A CA 1
ATOM 1230 C C . VAL A 1 172 ? 7.319 1.268 -15.105 1.00 97.44 172 VAL A C 1
ATOM 1232 O O . VAL A 1 172 ? 6.855 0.187 -15.465 1.00 97.44 172 VAL A O 1
ATOM 1235 N N . LEU A 1 173 ? 7.592 1.540 -13.830 1.00 98.12 173 LEU A N 1
ATOM 1236 C CA . LEU A 1 173 ? 7.159 0.666 -12.750 1.00 98.12 173 LEU A CA 1
ATOM 1237 C C . LEU A 1 173 ? 5.690 0.963 -12.444 1.00 98.12 173 LEU A C 1
ATOM 1239 O O . LEU A 1 173 ? 5.343 2.078 -12.049 1.00 98.12 173 LEU A O 1
ATOM 1243 N N . VAL A 1 174 ? 4.839 -0.040 -12.627 1.00 98.38 174 VAL A N 1
ATOM 1244 C CA . VAL A 1 174 ? 3.401 -0.004 -12.348 1.00 98.38 174 VAL A CA 1
ATOM 1245 C C . VAL A 1 174 ? 3.135 -0.828 -11.098 1.00 98.38 174 VAL A C 1
ATOM 1247 O O . VAL A 1 174 ? 3.656 -1.926 -10.965 1.00 98.38 174 VAL A O 1
ATOM 1250 N N . VAL A 1 175 ? 2.318 -0.318 -10.185 1.00 98.44 175 VAL A N 1
ATOM 1251 C CA . VAL A 1 175 ? 1.909 -0.995 -8.951 1.00 98.44 175 VAL A CA 1
ATOM 1252 C C . VAL A 1 175 ? 0.397 -0.924 -8.858 1.00 98.44 175 VAL A C 1
ATOM 1254 O O . VAL A 1 175 ? -0.175 0.142 -9.095 1.00 98.44 175 VAL A O 1
ATOM 1257 N N . ALA A 1 176 ? -0.255 -2.026 -8.502 1.00 98.00 176 ALA A N 1
ATOM 1258 C CA . ALA A 1 176 ? -1.707 -2.077 -8.455 1.00 98.00 176 ALA A CA 1
ATOM 1259 C C . ALA A 1 176 ? -2.241 -2.776 -7.210 1.00 98.00 176 ALA A C 1
ATOM 1261 O O . ALA A 1 176 ? -1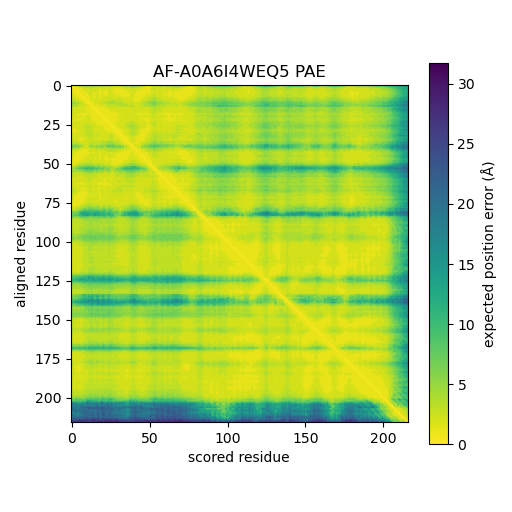.638 -3.714 -6.685 1.00 98.00 176 ALA A O 1
ATOM 1262 N N . ARG A 1 177 ? -3.404 -2.315 -6.750 1.00 97.31 177 ARG A N 1
ATOM 1263 C CA . ARG A 1 177 ? -4.179 -2.973 -5.700 1.00 97.31 177 ARG A CA 1
ATOM 1264 C C . ARG A 1 177 ? -5.677 -2.842 -5.919 1.00 97.31 177 ARG A C 1
ATOM 1266 O O . ARG A 1 177 ? -6.159 -1.846 -6.459 1.00 97.31 177 ARG A O 1
ATOM 1273 N N . THR A 1 178 ? -6.412 -3.831 -5.449 1.00 95.31 178 THR A N 1
ATOM 1274 C CA . THR A 1 178 ? -7.866 -3.957 -5.535 1.00 95.31 178 THR A CA 1
ATOM 1275 C C . THR A 1 178 ? -8.453 -4.100 -4.133 1.00 95.31 178 THR A C 1
ATOM 1277 O O . THR A 1 178 ? -7.770 -4.497 -3.193 1.00 95.31 178 THR A O 1
ATOM 1280 N N . GLY A 1 179 ? -9.710 -3.685 -3.940 1.00 94.69 179 GLY A N 1
ATOM 1281 C CA . GLY A 1 179 ? -10.352 -3.746 -2.616 1.00 94.69 179 GLY A CA 1
ATOM 1282 C C . GLY A 1 179 ? -9.672 -2.898 -1.525 1.00 94.69 179 GLY A C 1
ATOM 1283 O O . GLY A 1 179 ? -9.950 -3.082 -0.343 1.00 94.69 179 GLY A O 1
ATOM 1284 N N . ALA A 1 180 ? -8.798 -1.967 -1.911 1.00 96.88 180 ALA A N 1
ATOM 1285 C CA . ALA A 1 180 ? -8.033 -1.097 -1.027 1.00 96.88 180 ALA A CA 1
ATOM 1286 C C . ALA A 1 180 ? -8.158 0.375 -1.471 1.00 96.88 180 ALA A C 1
ATOM 1288 O O . ALA A 1 180 ? -8.505 0.643 -2.625 1.00 96.88 180 ALA A O 1
ATOM 1289 N N . PRO A 1 181 ? -7.874 1.355 -0.591 1.00 97.62 181 PRO A N 1
ATOM 1290 C CA . PRO A 1 181 ? -7.945 2.772 -0.943 1.00 97.62 181 PRO A CA 1
ATOM 1291 C C . PRO A 1 181 ? -6.971 3.155 -2.069 1.00 97.62 181 PRO A C 1
ATOM 1293 O O . PRO A 1 181 ? -5.940 2.494 -2.235 1.00 97.62 181 PRO A O 1
ATOM 1296 N N . PRO A 1 182 ? -7.200 4.277 -2.778 1.00 97.88 182 PRO A N 1
ATOM 1297 C CA . PRO A 1 182 ? -6.205 4.843 -3.686 1.00 97.88 182 PRO A CA 1
ATOM 1298 C C . PRO A 1 182 ? -4.844 5.029 -3.003 1.00 97.88 182 PRO A C 1
ATOM 1300 O O . PRO A 1 182 ? -4.775 5.288 -1.794 1.00 97.88 182 PRO A O 1
ATOM 1303 N N . PHE A 1 183 ? -3.755 4.894 -3.761 1.00 98.38 183 PHE A N 1
ATOM 1304 C CA . PHE A 1 183 ? -2.419 5.182 -3.239 1.00 98.38 183 PHE A CA 1
ATOM 1305 C C . PHE A 1 183 ? -2.329 6.651 -2.820 1.00 98.38 183 PHE A C 1
ATOM 1307 O O . PHE A 1 183 ? -2.605 7.568 -3.593 1.00 98.38 183 PHE A O 1
ATOM 1314 N N . HIS A 1 184 ? -1.955 6.872 -1.567 1.00 97.94 184 HIS A N 1
ATOM 1315 C CA . HIS A 1 184 ? -1.769 8.195 -0.999 1.00 97.94 184 HIS A CA 1
ATOM 1316 C C . HIS A 1 184 ? -0.494 8.843 -1.554 1.00 97.94 184 HIS A C 1
ATOM 1318 O O . HIS A 1 184 ? 0.452 8.149 -1.929 1.00 97.94 184 HIS A O 1
ATOM 1324 N N . ARG A 1 185 ? -0.409 10.182 -1.531 1.00 97.06 185 ARG A N 1
ATOM 1325 C CA . ARG A 1 185 ? 0.778 10.922 -2.007 1.00 97.06 185 ARG A CA 1
ATOM 1326 C C . ARG A 1 185 ? 2.088 10.444 -1.370 1.00 97.06 185 ARG A C 1
ATOM 1328 O O . ARG A 1 185 ? 3.106 10.411 -2.043 1.00 97.06 185 ARG A O 1
ATOM 1335 N N . SER A 1 186 ? 2.056 10.031 -0.102 1.00 96.00 186 SER A N 1
ATOM 1336 C CA . SER A 1 186 ? 3.232 9.510 0.611 1.00 96.00 186 SER A CA 1
ATOM 1337 C C . SER A 1 186 ? 3.659 8.128 0.100 1.00 96.00 186 SER A C 1
ATOM 1339 O O . SER A 1 186 ? 4.848 7.837 0.068 1.00 96.00 186 SER A O 1
ATOM 1341 N N . GLU A 1 187 ? 2.710 7.293 -0.336 1.00 9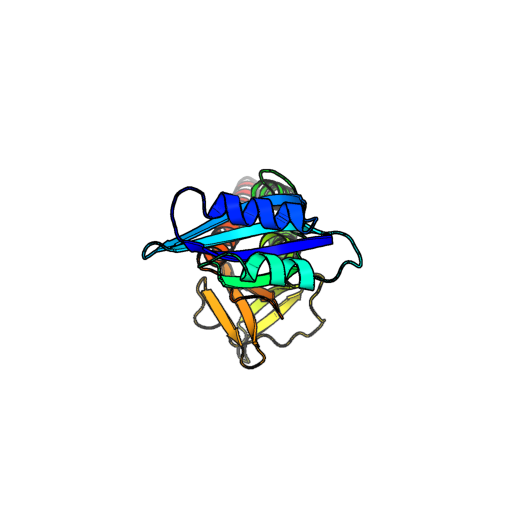7.56 187 GLU A N 1
ATOM 1342 C CA . GLU A 1 187 ? 2.996 5.993 -0.963 1.00 97.56 187 GLU A CA 1
ATOM 1343 C C . GLU A 1 187 ? 3.602 6.197 -2.361 1.00 97.56 187 GLU A C 1
ATOM 1345 O O . GLU A 1 187 ? 4.608 5.575 -2.690 1.00 97.56 187 GLU A O 1
ATOM 1350 N N . VAL A 1 188 ? 3.052 7.133 -3.147 1.00 98.50 188 VAL A N 1
ATOM 1351 C CA . VAL A 1 188 ? 3.606 7.522 -4.459 1.00 98.50 188 VAL A CA 1
ATOM 1352 C C . VAL A 1 188 ? 5.005 8.121 -4.314 1.00 98.50 188 VAL A C 1
ATOM 1354 O O . VAL A 1 188 ? 5.902 7.784 -5.079 1.00 98.50 188 VAL A O 1
ATOM 1357 N N . PHE A 1 189 ? 5.219 8.967 -3.306 1.00 97.88 189 PHE A N 1
ATOM 1358 C CA . PHE A 1 189 ? 6.533 9.531 -3.015 1.00 97.88 189 PHE A CA 1
ATOM 1359 C C . PHE A 1 189 ? 7.543 8.446 -2.622 1.00 97.88 189 PHE A C 1
ATOM 1361 O O . PHE A 1 189 ? 8.671 8.458 -3.105 1.00 97.88 189 PHE A O 1
ATOM 1368 N N . ARG A 1 190 ? 7.147 7.467 -1.795 1.00 96.81 190 ARG A N 1
ATOM 1369 C CA . ARG A 1 190 ? 8.003 6.317 -1.460 1.00 96.81 190 ARG A CA 1
ATOM 1370 C C . ARG A 1 190 ? 8.372 5.516 -2.712 1.00 96.81 190 ARG A C 1
ATOM 1372 O O . ARG A 1 190 ? 9.548 5.216 -2.895 1.00 96.81 190 ARG A O 1
ATOM 1379 N N . LEU A 1 191 ? 7.408 5.239 -3.596 1.00 98.38 191 LEU A N 1
ATOM 1380 C CA . LEU A 1 191 ? 7.651 4.582 -4.887 1.00 98.38 191 LEU A CA 1
ATOM 1381 C C . LEU A 1 191 ? 8.670 5.356 -5.739 1.00 98.38 191 LEU A C 1
ATOM 1383 O O . LEU A 1 191 ? 9.626 4.771 -6.242 1.00 98.38 191 LEU A O 1
ATOM 1387 N N . GLU A 1 192 ? 8.497 6.674 -5.857 1.00 98.19 192 GLU A N 1
ATOM 1388 C CA . GLU A 1 192 ? 9.427 7.557 -6.566 1.00 98.19 192 GLU A CA 1
ATOM 1389 C C . GLU A 1 192 ? 10.841 7.493 -5.975 1.00 98.19 192 GLU A C 1
ATOM 1391 O O . GLU A 1 192 ? 11.810 7.371 -6.723 1.00 98.19 192 GLU A O 1
ATOM 1396 N N . GLN A 1 193 ? 10.982 7.543 -4.645 1.00 97.69 193 GLN A N 1
ATOM 1397 C CA . GLN A 1 193 ? 12.297 7.470 -4.000 1.00 97.69 193 GLN A CA 1
ATOM 1398 C C . GLN A 1 193 ? 12.974 6.113 -4.220 1.00 97.69 193 GLN A C 1
ATOM 1400 O O . GLN A 1 193 ? 14.177 6.082 -4.483 1.00 97.69 193 GLN A O 1
ATOM 1405 N N . LEU A 1 194 ? 12.221 5.010 -4.165 1.00 97.56 194 LEU A N 1
ATOM 1406 C CA . LEU A 1 194 ? 12.738 3.670 -4.456 1.00 97.56 194 LEU A CA 1
ATOM 1407 C C . LEU A 1 194 ? 13.242 3.571 -5.899 1.00 97.56 194 LEU A C 1
ATOM 1409 O O . LEU A 1 194 ? 14.375 3.147 -6.122 1.00 97.56 194 LEU A O 1
ATOM 1413 N N . VAL A 1 195 ? 12.445 4.028 -6.870 1.00 97.38 195 VAL A N 1
ATOM 1414 C CA . VAL A 1 195 ? 12.839 4.056 -8.286 1.00 97.38 195 VAL A CA 1
ATOM 1415 C C . VAL A 1 195 ? 14.064 4.940 -8.506 1.00 97.38 195 VAL A C 1
ATOM 1417 O O . VAL A 1 195 ? 15.009 4.528 -9.175 1.00 97.38 195 VAL A O 1
ATOM 1420 N N . ARG A 1 196 ? 14.094 6.134 -7.906 1.00 96.19 196 ARG A N 1
ATOM 1421 C CA . ARG A 1 196 ? 15.220 7.067 -8.027 1.00 96.19 196 ARG A CA 1
ATOM 1422 C C . ARG A 1 196 ? 16.513 6.482 -7.461 1.00 96.19 196 ARG A C 1
ATOM 1424 O O . ARG A 1 196 ? 17.568 6.623 -8.076 1.00 96.19 196 ARG A O 1
ATOM 1431 N N . ALA A 1 197 ? 16.442 5.839 -6.299 1.00 95.50 197 ALA A N 1
ATOM 1432 C CA . ALA A 1 197 ? 17.594 5.200 -5.678 1.00 95.50 197 ALA A CA 1
ATOM 1433 C C . ALA A 1 197 ? 18.074 3.986 -6.491 1.00 95.50 197 ALA A C 1
ATOM 1435 O O . ALA A 1 197 ? 19.272 3.855 -6.731 1.00 95.50 197 ALA A O 1
ATOM 1436 N N . ALA A 1 198 ? 17.155 3.156 -6.989 1.00 94.69 198 ALA A N 1
ATOM 1437 C CA . ALA A 1 198 ? 17.476 2.037 -7.872 1.00 94.69 198 ALA A CA 1
ATOM 1438 C C . ALA A 1 198 ? 18.159 2.505 -9.169 1.00 94.69 198 ALA A C 1
ATOM 1440 O O . ALA A 1 198 ? 19.215 1.995 -9.531 1.00 94.69 198 ALA A O 1
ATOM 1441 N N . ALA A 1 199 ? 17.621 3.540 -9.820 1.00 92.38 199 ALA A N 1
ATOM 1442 C CA . ALA A 1 199 ? 18.206 4.118 -11.027 1.00 92.38 199 ALA A CA 1
ATOM 1443 C C . ALA A 1 199 ? 19.642 4.623 -10.799 1.00 92.38 199 ALA A C 1
ATOM 1445 O O . ALA A 1 199 ? 20.511 4.418 -11.645 1.00 92.38 199 ALA A O 1
ATOM 1446 N N . ALA A 1 200 ? 19.919 5.231 -9.639 1.00 91.94 200 ALA A N 1
ATOM 1447 C CA . ALA A 1 200 ? 21.274 5.642 -9.275 1.00 91.94 200 ALA A CA 1
ATOM 1448 C C . ALA A 1 200 ? 22.236 4.448 -9.124 1.00 91.94 200 ALA A C 1
ATOM 1450 O O . ALA A 1 200 ? 23.387 4.539 -9.552 1.00 91.94 200 ALA A O 1
ATOM 1451 N N . VAL A 1 201 ? 21.770 3.323 -8.567 1.00 89.56 201 VAL A N 1
ATOM 1452 C CA . VAL A 1 201 ? 22.556 2.077 -8.481 1.00 89.56 201 VAL A CA 1
ATOM 1453 C C . VAL A 1 201 ? 22.877 1.537 -9.877 1.00 89.56 201 VAL A C 1
ATOM 1455 O O . VAL A 1 201 ? 24.019 1.165 -10.145 1.00 89.56 201 VAL A O 1
ATOM 1458 N N . PHE A 1 202 ? 21.898 1.535 -10.785 1.00 86.00 202 PHE A N 1
ATOM 1459 C CA . PHE A 1 202 ? 22.074 1.013 -12.144 1.00 86.00 202 PHE A CA 1
ATOM 1460 C C . PHE A 1 202 ? 23.032 1.879 -12.972 1.00 86.00 202 PHE A C 1
ATOM 1462 O O . PHE A 1 202 ? 23.928 1.352 -13.629 1.00 86.00 202 PHE A O 1
ATOM 1469 N N . ALA A 1 203 ? 22.917 3.206 -12.869 1.00 84.62 203 ALA A N 1
ATOM 1470 C CA . ALA A 1 203 ? 23.795 4.140 -13.571 1.00 84.62 203 ALA A CA 1
ATOM 1471 C C . ALA A 1 203 ? 25.261 4.044 -13.107 1.00 84.62 203 ALA A C 1
ATOM 1473 O O . ALA A 1 203 ? 26.172 4.022 -13.934 1.00 84.62 203 ALA A O 1
ATOM 1474 N N . ALA A 1 204 ? 25.504 3.935 -11.794 1.00 78.12 204 ALA A N 1
ATOM 1475 C CA . ALA A 1 204 ? 26.858 3.841 -11.241 1.00 78.12 204 ALA A CA 1
ATOM 1476 C C . ALA A 1 204 ? 27.627 2.608 -11.750 1.00 78.12 204 ALA A C 1
ATOM 1478 O O . ALA A 1 204 ? 28.846 2.660 -11.927 1.00 78.12 204 ALA A O 1
ATOM 1479 N N . ARG A 1 205 ? 26.915 1.508 -12.019 1.00 72.62 205 ARG A N 1
ATOM 1480 C CA . ARG A 1 205 ? 27.497 0.310 -12.626 1.00 72.62 205 ARG A CA 1
ATOM 1481 C C . ARG A 1 205 ? 27.941 0.559 -14.065 1.00 72.62 205 ARG A C 1
ATOM 1483 O O . ARG A 1 205 ? 29.074 0.215 -14.388 1.00 72.62 205 ARG A O 1
ATOM 1490 N N . GLY A 1 206 ? 27.087 1.172 -14.890 1.00 71.50 206 GLY A N 1
ATOM 1491 C CA . GLY A 1 206 ? 27.423 1.493 -16.282 1.00 71.50 206 GLY A CA 1
ATOM 1492 C C . GLY A 1 206 ? 28.712 2.312 -16.379 1.00 71.50 206 GLY A C 1
ATOM 1493 O O . GLY A 1 206 ? 29.626 1.952 -17.113 1.00 71.50 206 GLY A O 1
ATOM 1494 N N . THR A 1 207 ? 28.858 3.330 -15.526 1.00 71.44 207 THR A N 1
ATOM 1495 C CA . THR A 1 207 ? 30.087 4.138 -15.465 1.00 71.44 207 THR A CA 1
ATOM 1496 C C . THR A 1 207 ? 31.323 3.332 -15.035 1.00 71.44 207 THR A C 1
ATOM 1498 O O . THR A 1 207 ? 32.416 3.558 -15.552 1.00 71.44 207 THR A O 1
ATOM 1501 N N . MET A 1 208 ? 31.193 2.391 -14.093 1.00 67.62 208 MET A N 1
ATOM 1502 C CA . MET A 1 208 ? 32.326 1.570 -13.643 1.00 67.62 208 MET A CA 1
ATOM 1503 C C . MET A 1 208 ? 32.779 0.572 -14.718 1.00 67.62 208 MET A C 1
ATOM 1505 O O . MET A 1 208 ? 33.980 0.389 -14.919 1.00 67.62 208 MET A O 1
ATOM 1509 N N . GLU A 1 209 ? 31.834 -0.053 -15.424 1.00 70.31 209 GLU A N 1
ATOM 1510 C CA . GLU A 1 209 ? 32.132 -0.961 -16.537 1.00 70.31 209 GLU A CA 1
ATOM 1511 C C . GLU A 1 209 ? 32.847 -0.220 -17.680 1.00 70.31 209 GLU A C 1
ATOM 1513 O O . GLU A 1 209 ? 33.855 -0.717 -18.185 1.00 70.31 209 GLU A O 1
ATOM 1518 N N . GLU A 1 210 ? 32.420 1.004 -18.011 1.00 66.88 210 GLU A N 1
ATOM 1519 C CA . GLU A 1 210 ? 33.089 1.864 -18.999 1.00 66.88 210 GLU A CA 1
ATOM 1520 C C . GLU A 1 210 ? 34.525 2.242 -18.590 1.00 66.88 210 GLU A C 1
ATOM 1522 O O . GLU A 1 210 ? 35.438 2.207 -19.415 1.00 66.88 210 GLU A O 1
ATOM 1527 N N . LEU A 1 211 ? 34.769 2.575 -17.316 1.00 67.88 211 LEU A N 1
ATOM 1528 C CA . LEU A 1 211 ? 36.113 2.910 -16.822 1.00 67.88 211 LEU A CA 1
ATOM 1529 C C . LEU A 1 211 ? 37.075 1.714 -16.868 1.00 67.88 211 LEU A C 1
ATOM 1531 O O . LEU A 1 211 ? 38.247 1.887 -17.208 1.00 67.88 211 LEU A O 1
ATOM 1535 N N . VAL A 1 212 ? 36.594 0.508 -16.547 1.00 70.38 212 VAL A N 1
ATOM 1536 C CA . VAL A 1 212 ? 37.391 -0.728 -16.622 1.00 70.38 212 VAL A CA 1
ATOM 1537 C C . VAL A 1 212 ? 37.704 -1.090 -18.076 1.00 70.38 212 VAL A C 1
ATOM 1539 O O . VAL A 1 212 ? 38.844 -1.446 -18.381 1.00 70.38 212 VAL A O 1
ATOM 1542 N N . GLN A 1 213 ? 36.731 -0.947 -18.982 1.00 68.31 213 GLN A N 1
ATOM 1543 C CA . GLN A 1 213 ? 36.927 -1.194 -20.415 1.00 68.31 213 GLN A CA 1
ATOM 1544 C C . GLN A 1 213 ? 37.898 -0.194 -21.056 1.00 68.31 213 GLN A C 1
ATOM 1546 O O . GLN A 1 213 ? 38.731 -0.597 -21.856 1.00 68.31 213 GLN A O 1
ATOM 1551 N N . ASN A 1 214 ? 37.853 1.083 -20.665 1.00 69.00 214 ASN A N 1
ATOM 1552 C CA . ASN A 1 214 ? 38.750 2.123 -21.188 1.00 69.00 214 ASN A CA 1
ATOM 1553 C C . ASN A 1 214 ? 40.163 2.105 -20.570 1.00 69.00 214 ASN A C 1
ATOM 1555 O O . ASN A 1 214 ? 41.036 2.848 -21.019 1.00 69.00 214 ASN A O 1
ATOM 1559 N N . SER A 1 215 ? 40.381 1.298 -19.527 1.00 65.94 215 SER A N 1
ATOM 1560 C CA . SER A 1 215 ? 41.683 1.118 -18.863 1.00 65.94 215 SER A CA 1
ATOM 1561 C C . SER A 1 215 ? 42.402 -0.178 -19.271 1.00 65.94 215 SER A C 1
ATOM 1563 O O . SER A 1 215 ? 43.492 -0.440 -18.757 1.00 65.94 215 SER A O 1
ATOM 1565 N N . SER A 1 216 ? 41.794 -0.986 -20.148 1.00 56.84 216 SER A N 1
ATOM 1566 C CA . SER A 1 216 ? 42.333 -2.245 -20.694 1.00 56.84 216 SER A CA 1
ATOM 1567 C C . SER A 1 216 ? 42.785 -2.070 -22.142 1.00 56.84 216 SER A C 1
ATOM 1569 O O . SER A 1 216 ? 43.768 -2.743 -22.524 1.00 56.84 216 SER A O 1
#

Foldseek 3Di:
DKKKWKKKAFQDPCTVVQLVVLCVVLPWAWLDKDFQDDDPRITIMITITDDDPPDDCVSVVVSQVPRPGMDTQAMGDAQQDRDDCVLVVLLVVCLVPVVCNVVSLQQNLCRNLVFQWKFKWAQDPVGIDTPDIYPRDDDPDDDDHCPPAAFDWDADPVRKIWTWHDAPPRIIMITIHHRGHHRGPVSSVVSNVSRVSSNVSNVVVVVVVVVVVVVD